Protein AF-A0A2A9P150-F1 (afdb_monomer)

Structure (mmCIF, N/CA/C/O backbone):
data_AF-A0A2A9P150-F1
#
_entry.id   AF-A0A2A9P150-F1
#
loop_
_atom_site.group_PDB
_atom_site.id
_atom_site.type_symbol
_atom_site.label_atom_id
_atom_site.label_alt_id
_atom_site.label_comp_id
_atom_site.label_asym_id
_atom_site.label_entity_id
_atom_site.label_seq_id
_atom_site.pdbx_PDB_ins_code
_atom_site.Cartn_x
_atom_site.Cartn_y
_atom_site.Cartn_z
_atom_site.occupancy
_atom_site.B_iso_or_equiv
_atom_site.auth_seq_id
_atom_site.auth_comp_id
_atom_site.auth_asym_id
_atom_site.auth_atom_id
_atom_site.pdbx_PDB_model_num
ATOM 1 N N . MET A 1 1 ? 2.607 -58.744 -50.211 1.00 40.31 1 MET A N 1
ATOM 2 C CA . MET A 1 1 ? 2.832 -57.292 -50.052 1.00 40.31 1 MET A CA 1
ATOM 3 C C . MET A 1 1 ? 1.842 -56.791 -49.012 1.00 40.31 1 MET A C 1
ATOM 5 O O . MET A 1 1 ? 0.673 -56.661 -49.334 1.00 40.31 1 MET A O 1
ATOM 9 N N . PHE A 1 2 ? 2.275 -56.616 -47.761 1.00 40.41 2 PHE A N 1
ATOM 10 C CA . PHE A 1 2 ? 1.452 -56.047 -46.689 1.00 40.41 2 PHE A CA 1
ATOM 11 C C . PHE A 1 2 ? 2.029 -54.675 -46.344 1.00 40.41 2 PHE A C 1
ATOM 13 O O . PHE A 1 2 ? 3.151 -54.578 -45.854 1.00 40.41 2 PHE A O 1
ATOM 20 N N . THR A 1 3 ? 1.298 -53.616 -46.675 1.00 41.97 3 THR A N 1
ATOM 21 C CA . THR A 1 3 ? 1.657 -52.233 -46.351 1.00 41.97 3 THR A CA 1
ATOM 22 C C . THR A 1 3 ? 1.063 -51.872 -44.994 1.00 41.97 3 THR A C 1
ATOM 24 O O . THR A 1 3 ? -0.152 -51.743 -44.866 1.00 41.97 3 THR A O 1
ATOM 27 N N . PHE A 1 4 ? 1.915 -51.718 -43.981 1.00 46.12 4 PHE A N 1
ATOM 28 C CA . PHE A 1 4 ? 1.535 -51.166 -42.682 1.00 46.12 4 PHE A CA 1
ATOM 29 C C . PHE A 1 4 ? 1.474 -49.637 -42.782 1.00 46.12 4 PHE A C 1
ATOM 31 O O . PHE A 1 4 ? 2.487 -48.985 -43.023 1.00 46.12 4 PHE A O 1
ATOM 38 N N . ALA A 1 5 ? 0.280 -49.068 -42.621 1.00 47.59 5 ALA A N 1
ATOM 39 C CA . ALA A 1 5 ? 0.089 -47.630 -42.480 1.00 47.59 5 ALA A CA 1
ATOM 40 C C . ALA A 1 5 ? 0.330 -47.237 -41.012 1.00 47.59 5 ALA A C 1
ATOM 42 O O . ALA A 1 5 ? -0.488 -47.531 -40.142 1.00 47.59 5 ALA A O 1
ATOM 43 N N . SER A 1 6 ? 1.465 -46.596 -40.732 1.00 51.06 6 SER A N 1
ATOM 44 C CA . SER A 1 6 ? 1.771 -46.033 -39.414 1.00 51.06 6 SER A CA 1
ATOM 45 C C . SER A 1 6 ? 0.967 -44.751 -39.185 1.00 51.06 6 SER A C 1
ATOM 47 O O . SER A 1 6 ? 1.240 -43.725 -39.804 1.00 51.06 6 SER A O 1
ATOM 49 N N . LEU A 1 7 ? -0.012 -44.797 -38.278 1.00 48.88 7 LEU A N 1
ATOM 50 C CA . LEU A 1 7 ? -0.674 -43.605 -37.746 1.00 48.88 7 LEU A CA 1
ATOM 51 C C . LEU A 1 7 ? 0.265 -42.929 -36.732 1.00 48.88 7 LEU A C 1
ATOM 53 O O . LEU A 1 7 ? 0.459 -43.430 -35.625 1.00 48.88 7 LEU A O 1
ATOM 57 N N . ALA A 1 8 ? 0.853 -41.793 -37.101 1.00 53.84 8 ALA A N 1
ATOM 58 C CA . ALA A 1 8 ? 1.572 -40.936 -36.165 1.00 53.84 8 ALA A CA 1
ATOM 59 C C . ALA A 1 8 ? 0.561 -40.069 -35.396 1.00 53.84 8 ALA A C 1
ATOM 61 O O . ALA A 1 8 ? 0.007 -39.113 -35.936 1.00 53.84 8 ALA A O 1
ATOM 62 N N . LEU A 1 9 ? 0.303 -40.418 -34.134 1.00 52.53 9 LEU A N 1
ATOM 63 C CA . LEU A 1 9 ? -0.487 -39.608 -33.208 1.00 52.53 9 LEU A CA 1
ATOM 64 C C . LEU A 1 9 ? 0.391 -38.459 -32.688 1.00 52.53 9 LEU A C 1
ATOM 66 O O . LEU A 1 9 ? 1.190 -38.638 -31.770 1.00 52.53 9 LEU A O 1
ATOM 70 N N . THR A 1 10 ? 0.280 -37.276 -33.289 1.00 55.34 10 THR A N 1
ATOM 71 C CA . THR A 1 10 ? 0.953 -36.067 -32.797 1.00 55.34 10 THR A CA 1
ATOM 72 C C . THR A 1 10 ? 0.252 -35.566 -31.537 1.00 55.34 10 THR A C 1
ATOM 74 O O . THR A 1 10 ? -0.825 -34.972 -31.610 1.00 55.34 10 THR A O 1
ATOM 77 N N . LEU A 1 11 ? 0.863 -35.808 -30.375 1.00 53.88 11 LEU A N 1
ATOM 78 C CA . LEU A 1 11 ? 0.448 -35.232 -29.099 1.00 53.88 11 LEU A CA 1
ATOM 79 C C . LEU A 1 11 ? 0.764 -33.727 -29.123 1.00 53.88 11 LEU A C 1
ATOM 81 O O . LEU A 1 11 ? 1.909 -33.315 -28.941 1.00 53.88 11 LEU A O 1
ATOM 85 N N . VAL A 1 12 ? -0.239 -32.895 -29.392 1.00 56.81 12 VAL A N 1
ATOM 86 C CA . VAL A 1 12 ? -0.111 -31.443 -29.240 1.00 56.81 12 VAL A CA 1
ATOM 87 C C . VAL A 1 12 ? -0.193 -31.151 -27.742 1.00 56.81 12 VAL A C 1
ATOM 89 O O . VAL A 1 12 ? -1.288 -31.102 -27.190 1.00 56.81 12 VAL A O 1
ATOM 92 N N . LEU A 1 13 ? 0.952 -31.006 -27.062 1.00 63.91 13 LEU A N 1
ATOM 93 C CA . LEU A 1 13 ? 0.973 -30.423 -25.719 1.00 63.91 13 LEU A CA 1
ATOM 94 C C . LEU A 1 13 ? 0.579 -28.944 -25.847 1.00 63.91 13 LEU A C 1
ATOM 96 O O . LEU A 1 13 ? 1.326 -28.185 -26.473 1.00 63.91 13 LEU A O 1
ATOM 100 N N . PRO A 1 14 ? -0.545 -28.494 -25.265 1.00 49.69 14 PRO A N 1
ATOM 101 C CA . PRO A 1 14 ? -0.774 -27.070 -25.120 1.00 49.69 14 PRO A CA 1
ATOM 102 C C . PRO A 1 14 ? 0.300 -26.529 -24.174 1.00 49.69 14 PRO A C 1
ATOM 104 O O . PRO A 1 14 ? 0.361 -26.894 -23.000 1.00 49.69 14 PRO A O 1
ATOM 107 N N . CYS A 1 15 ? 1.169 -25.666 -24.698 1.00 47.38 15 CYS A N 1
ATOM 108 C CA . CYS A 1 15 ? 2.023 -24.822 -23.878 1.00 47.38 15 CYS A CA 1
ATOM 109 C C . CYS A 1 15 ? 1.099 -23.866 -23.116 1.00 47.38 15 CYS A C 1
ATOM 111 O O . CYS A 1 15 ? 0.684 -22.829 -23.635 1.00 47.38 15 CYS A O 1
ATOM 113 N N . VAL A 1 16 ? 0.696 -24.260 -21.910 1.00 48.12 16 VAL A N 1
ATOM 114 C CA . VAL A 1 16 ? 0.044 -23.352 -20.974 1.00 48.12 16 VAL A CA 1
ATOM 115 C C . VAL A 1 16 ? 1.130 -22.381 -20.528 1.00 48.12 16 VAL A C 1
ATOM 117 O O . VAL A 1 16 ? 2.046 -22.760 -19.800 1.00 48.12 16 VAL A O 1
ATOM 120 N N . LEU A 1 17 ? 1.058 -21.134 -20.996 1.00 49.94 17 LEU A N 1
ATOM 121 C CA . LEU A 1 17 ? 1.822 -20.045 -20.398 1.00 49.94 17 LEU A CA 1
ATOM 122 C C . LEU A 1 17 ? 1.339 -19.918 -18.950 1.00 49.94 17 LEU A C 1
ATOM 124 O O . LEU A 1 17 ? 0.272 -19.364 -18.689 1.00 49.94 17 LEU A O 1
ATOM 128 N N . SER A 1 18 ? 2.094 -20.497 -18.020 1.00 37.62 18 SER A N 1
ATOM 129 C CA . SER A 1 18 ? 1.866 -20.339 -16.590 1.00 37.62 18 SER A CA 1
ATOM 130 C C .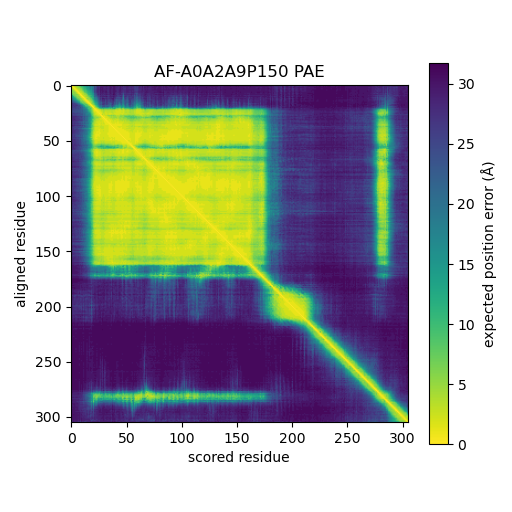 SER A 1 18 ? 2.020 -18.854 -16.272 1.00 37.62 18 SER A C 1
ATOM 132 O O . SER A 1 18 ? 3.133 -18.329 -16.278 1.00 37.62 18 SER A O 1
ATOM 134 N N . GLN A 1 19 ? 0.911 -18.148 -16.040 1.00 47.53 19 GLN A N 1
ATOM 135 C CA . GLN A 1 19 ? 0.986 -16.837 -15.402 1.00 47.53 19 GLN A CA 1
ATOM 136 C C . GLN A 1 19 ? 1.616 -17.085 -14.032 1.00 47.53 19 GLN A C 1
ATOM 138 O O . GLN A 1 19 ? 1.162 -17.960 -13.299 1.00 47.53 19 GLN A O 1
ATOM 143 N N . ASN A 1 20 ? 2.723 -16.411 -13.735 1.00 47.34 20 ASN A N 1
ATOM 144 C CA . ASN A 1 20 ? 3.441 -16.604 -12.485 1.00 47.34 20 ASN A CA 1
ATOM 145 C C . ASN A 1 20 ? 2.572 -16.042 -11.346 1.00 47.34 20 ASN A C 1
ATOM 147 O O . ASN A 1 20 ? 2.615 -14.849 -11.066 1.00 47.34 20 ASN A O 1
ATOM 151 N N . THR A 1 21 ? 1.725 -16.881 -10.745 1.00 61.12 21 THR A N 1
ATOM 152 C CA . THR A 1 21 ? 0.825 -16.554 -9.622 1.00 61.12 21 THR A CA 1
ATOM 153 C C . THR A 1 21 ? 1.589 -16.515 -8.299 1.00 61.12 21 THR A C 1
ATOM 155 O O . THR A 1 21 ? 1.156 -17.086 -7.299 1.00 61.12 21 THR A O 1
ATOM 158 N N . GLN A 1 22 ? 2.792 -15.949 -8.314 1.00 80.81 22 GLN A N 1
ATOM 159 C CA . GLN A 1 22 ? 3.628 -15.855 -7.132 1.00 80.81 22 GLN A CA 1
ATOM 160 C C . GLN A 1 22 ? 3.536 -14.438 -6.585 1.00 80.81 22 GLN A C 1
ATOM 162 O O . GLN A 1 22 ? 3.861 -13.482 -7.291 1.00 80.81 22 GLN A O 1
ATOM 167 N N . THR A 1 23 ? 3.123 -14.325 -5.321 1.00 89.75 23 THR A N 1
ATOM 168 C CA . THR A 1 23 ? 3.131 -13.063 -4.586 1.00 89.75 23 THR A CA 1
ATOM 169 C C . THR A 1 23 ? 4.505 -12.401 -4.719 1.00 89.75 23 THR A C 1
ATOM 171 O O . THR A 1 23 ? 5.521 -13.078 -4.507 1.00 89.75 23 THR A O 1
ATOM 174 N N . PRO A 1 24 ? 4.579 -11.101 -5.051 1.00 93.31 24 PRO A N 1
ATOM 175 C CA . PRO A 1 24 ? 5.859 -10.435 -5.202 1.00 93.31 24 PRO A CA 1
ATOM 176 C C . PRO A 1 24 ? 6.689 -10.485 -3.918 1.00 93.31 24 PRO A C 1
ATOM 178 O O . PRO A 1 24 ? 6.176 -10.345 -2.805 1.00 93.31 24 PRO A O 1
ATOM 181 N N . ASN A 1 25 ? 7.995 -10.674 -4.089 1.00 92.25 25 ASN A N 1
ATOM 182 C CA . ASN A 1 25 ? 8.957 -10.651 -2.997 1.00 92.25 25 ASN A CA 1
ATOM 183 C C . ASN A 1 25 ? 9.628 -9.283 -2.905 1.00 92.25 25 ASN A C 1
ATOM 185 O O . ASN A 1 25 ? 9.752 -8.554 -3.889 1.00 92.25 25 ASN A O 1
ATOM 189 N N . CYS A 1 26 ? 10.091 -8.959 -1.705 1.00 94.00 26 CYS A N 1
ATOM 190 C CA . CYS A 1 26 ? 10.925 -7.792 -1.478 1.00 94.00 26 CYS A CA 1
ATOM 191 C C . CYS A 1 26 ? 12.312 -7.960 -2.101 1.00 94.00 26 CYS A C 1
ATOM 193 O O . CYS A 1 26 ? 12.800 -9.083 -2.262 1.00 94.00 26 CYS A O 1
ATOM 195 N N . LEU A 1 27 ? 12.971 -6.836 -2.383 1.00 92.69 27 LEU A N 1
ATOM 196 C CA . LEU A 1 27 ? 14.387 -6.810 -2.730 1.00 92.69 27 LEU A CA 1
ATOM 197 C C . LEU A 1 27 ? 15.210 -7.516 -1.643 1.00 92.69 27 LEU A C 1
ATOM 199 O O . LEU A 1 27 ? 14.929 -7.391 -0.449 1.00 92.69 27 LEU A O 1
ATOM 203 N N . ALA A 1 28 ? 16.235 -8.256 -2.068 1.00 89.38 28 ALA A N 1
ATOM 204 C CA . ALA A 1 28 ? 17.137 -8.993 -1.186 1.00 89.38 28 ALA A CA 1
ATOM 205 C C . ALA A 1 28 ? 18.144 -8.049 -0.501 1.00 89.38 28 ALA A C 1
ATOM 207 O O . ALA A 1 28 ? 19.352 -8.147 -0.709 1.00 89.38 28 ALA A O 1
ATOM 208 N N . ASP A 1 29 ? 17.631 -7.114 0.295 1.00 89.50 29 ASP A N 1
ATOM 209 C CA . ASP A 1 29 ? 18.398 -6.151 1.077 1.00 89.50 29 ASP A CA 1
ATOM 210 C C . ASP A 1 29 ? 17.836 -6.087 2.504 1.00 89.50 29 ASP A C 1
ATOM 212 O O . ASP A 1 29 ? 16.631 -5.961 2.732 1.00 89.50 29 ASP A O 1
ATOM 216 N N . SER A 1 30 ? 18.740 -6.162 3.480 1.00 88.62 30 SER A N 1
ATOM 217 C CA . SER A 1 30 ? 18.439 -6.018 4.905 1.00 88.62 30 SER A CA 1
ATOM 218 C C . SER A 1 30 ? 17.712 -4.715 5.261 1.00 88.62 30 SER A C 1
ATOM 220 O O . SER A 1 30 ? 16.987 -4.678 6.258 1.00 88.62 30 SER A O 1
ATOM 222 N N . ALA A 1 31 ? 17.837 -3.673 4.432 1.00 88.88 31 ALA A N 1
ATOM 223 C CA . ALA A 1 31 ? 17.105 -2.418 4.567 1.00 88.88 31 ALA A CA 1
ATOM 224 C C . ALA A 1 31 ? 15.577 -2.584 4.474 1.00 88.88 31 ALA A C 1
ATOM 226 O O . ALA A 1 31 ? 14.850 -1.684 4.889 1.00 88.88 31 ALA A O 1
ATOM 227 N N . PHE A 1 32 ? 15.074 -3.720 3.977 1.00 90.88 32 PHE A N 1
ATOM 228 C CA . PHE A 1 32 ? 13.642 -4.037 3.933 1.00 90.88 32 PHE A CA 1
ATOM 229 C C . PHE A 1 32 ? 13.185 -4.953 5.072 1.00 90.88 32 PHE A C 1
ATOM 231 O O . PHE A 1 32 ? 12.007 -5.276 5.146 1.00 90.88 32 PHE A O 1
ATOM 238 N N . ASN A 1 33 ? 14.055 -5.352 6.005 1.00 92.25 33 ASN A N 1
ATOM 239 C CA . ASN A 1 33 ? 13.660 -6.244 7.104 1.00 92.25 33 ASN A CA 1
ATOM 240 C C . ASN A 1 33 ? 12.553 -5.655 7.994 1.00 92.25 33 ASN A C 1
ATOM 242 O O . ASN A 1 33 ? 11.735 -6.401 8.522 1.00 92.25 33 ASN A O 1
ATOM 246 N N . TRP A 1 34 ? 12.510 -4.327 8.135 1.00 93.25 34 TRP A N 1
ATOM 247 C CA . TRP A 1 34 ? 11.534 -3.616 8.969 1.00 93.25 34 TRP A CA 1
ATOM 248 C C . TRP A 1 34 ? 10.085 -3.765 8.483 1.00 93.25 34 TRP A C 1
ATOM 250 O O . TRP A 1 34 ? 9.154 -3.600 9.263 1.00 93.25 34 TRP A O 1
ATOM 260 N N . VAL A 1 35 ? 9.885 -4.056 7.194 1.00 94.62 35 VAL A N 1
ATOM 261 C CA . VAL A 1 35 ? 8.551 -4.102 6.580 1.00 94.62 35 VAL A CA 1
ATOM 262 C C . VAL A 1 35 ? 7.846 -5.442 6.809 1.00 94.62 35 VAL A C 1
ATOM 264 O O . VAL A 1 35 ? 6.643 -5.561 6.581 1.00 94.62 35 VAL A O 1
ATOM 267 N N . TYR A 1 36 ? 8.598 -6.456 7.248 1.00 95.50 36 TYR A N 1
ATOM 268 C CA . TYR A 1 36 ? 8.057 -7.762 7.586 1.00 95.50 36 TYR A CA 1
ATOM 269 C C . TYR A 1 36 ? 7.385 -7.713 8.951 1.00 95.50 36 TYR A C 1
ATOM 271 O O . TYR A 1 36 ? 7.926 -7.166 9.909 1.00 95.50 36 TYR A O 1
ATOM 279 N N . ASN A 1 37 ? 6.226 -8.351 9.040 1.00 95.56 37 ASN A N 1
ATOM 280 C CA . ASN A 1 37 ? 5.473 -8.448 10.282 1.00 95.56 37 ASN A CA 1
ATOM 281 C C . ASN A 1 37 ? 5.992 -9.579 11.197 1.00 95.56 37 ASN A C 1
ATOM 283 O O . ASN A 1 37 ? 6.879 -10.367 10.829 1.00 95.56 37 ASN A O 1
ATOM 287 N N . SER A 1 38 ? 5.398 -9.715 12.386 1.00 95.69 38 SER A N 1
ATOM 288 C CA . SER A 1 38 ? 5.754 -10.766 13.360 1.00 95.69 38 SER A CA 1
ATOM 289 C C . SER A 1 38 ? 5.603 -12.195 12.816 1.00 95.69 38 SER A C 1
ATOM 291 O O . SER A 1 38 ? 6.293 -13.114 13.267 1.00 95.69 38 SER A O 1
ATOM 293 N N . ARG A 1 39 ? 4.763 -12.379 11.792 1.00 95.44 39 ARG A N 1
ATOM 294 C CA . ARG A 1 39 ? 4.503 -13.650 11.100 1.00 95.44 39 ARG A CA 1
ATOM 295 C C . ARG A 1 39 ? 5.409 -13.901 9.893 1.00 95.44 39 ARG A C 1
ATOM 297 O O . ARG A 1 39 ? 5.173 -14.849 9.149 1.00 95.44 39 ARG A O 1
ATOM 304 N N . LYS A 1 40 ? 6.454 -13.087 9.705 1.00 94.50 40 LYS A N 1
ATOM 305 C CA . LYS A 1 40 ? 7.400 -13.170 8.574 1.00 94.50 40 LYS A CA 1
ATOM 306 C C . LYS A 1 40 ? 6.736 -12.980 7.212 1.00 94.50 40 LYS A C 1
ATOM 308 O O . LYS A 1 40 ? 7.247 -13.457 6.202 1.00 94.50 40 LYS A O 1
ATOM 313 N N . GLN A 1 41 ? 5.622 -12.261 7.180 1.00 95.88 41 GLN A N 1
ATOM 314 C CA . GLN A 1 41 ? 4.922 -11.942 5.947 1.00 95.88 41 GLN A CA 1
ATOM 315 C C . GLN A 1 41 ? 5.450 -10.627 5.406 1.00 95.88 41 GLN A C 1
ATOM 317 O O . GLN A 1 41 ? 5.642 -9.662 6.150 1.00 95.88 41 GLN A O 1
ATOM 322 N N . ASN A 1 42 ? 5.683 -10.606 4.102 1.00 96.00 42 ASN A N 1
ATOM 323 C CA . ASN A 1 42 ? 6.047 -9.393 3.399 1.00 96.00 42 ASN A CA 1
ATOM 324 C C . ASN A 1 42 ? 4.785 -8.527 3.158 1.00 96.00 42 ASN A C 1
ATOM 326 O O . ASN A 1 42 ? 3.661 -9.041 3.182 1.00 96.00 42 ASN A O 1
ATOM 330 N N . PRO A 1 43 ? 4.927 -7.216 2.905 1.00 97.19 43 PRO A N 1
ATOM 331 C CA . PRO A 1 43 ? 3.788 -6.322 2.706 1.00 97.19 43 PRO A CA 1
ATOM 332 C C . PRO A 1 43 ? 2.906 -6.722 1.518 1.00 97.19 43 PRO A C 1
ATOM 334 O O . PRO A 1 43 ? 1.699 -6.528 1.585 1.00 97.19 43 PRO A O 1
ATOM 337 N N . CYS A 1 44 ? 3.461 -7.324 0.462 1.00 97.25 44 CYS A N 1
ATOM 338 C CA . CYS A 1 44 ? 2.676 -7.781 -0.685 1.00 97.25 44 CYS A CA 1
ATOM 339 C C . CYS A 1 44 ? 1.737 -8.935 -0.313 1.00 97.25 44 CYS A C 1
ATOM 341 O O . CYS A 1 44 ? 0.580 -8.924 -0.719 1.00 97.25 44 CYS A O 1
ATOM 343 N N . GLN A 1 45 ? 2.188 -9.872 0.524 1.00 96.31 45 GLN A N 1
ATOM 344 C CA . GLN A 1 45 ? 1.354 -10.949 1.071 1.00 96.31 45 GLN A CA 1
ATOM 345 C C . GLN A 1 45 ? 0.229 -10.401 1.952 1.00 96.31 45 GLN A C 1
ATOM 347 O O . GLN A 1 45 ? -0.919 -10.831 1.832 1.00 96.31 45 GLN A O 1
ATOM 352 N N . VAL A 1 46 ? 0.538 -9.422 2.810 1.00 97.19 46 VAL A N 1
ATOM 353 C CA . VAL A 1 46 ? -0.478 -8.752 3.634 1.00 97.19 46 VAL A CA 1
ATOM 354 C C . VAL A 1 46 ? -1.509 -8.063 2.734 1.00 97.19 46 VAL A C 1
ATOM 356 O O . VAL A 1 46 ? -2.709 -8.266 2.910 1.00 97.19 46 VAL A O 1
ATOM 359 N N . THR A 1 47 ? -1.070 -7.315 1.719 1.00 97.25 47 THR A N 1
ATOM 360 C CA . THR A 1 47 ? -1.960 -6.656 0.753 1.00 97.25 47 THR A CA 1
ATOM 361 C C . THR A 1 47 ? -2.820 -7.646 -0.032 1.00 97.25 47 THR A C 1
ATOM 363 O O . THR A 1 47 ? -4.012 -7.392 -0.215 1.00 97.25 47 THR A O 1
ATOM 366 N N . GLU A 1 48 ? -2.260 -8.777 -0.469 1.00 95.81 48 GLU A N 1
ATOM 367 C CA . GLU A 1 48 ? -3.018 -9.833 -1.148 1.00 95.81 48 GLU A CA 1
ATOM 368 C C . GLU A 1 48 ? -4.171 -10.337 -0.285 1.00 95.81 48 GLU A C 1
ATOM 370 O O . GLU A 1 48 ? -5.323 -10.382 -0.724 1.00 95.81 48 GLU A O 1
ATOM 375 N N . ALA A 1 49 ? -3.893 -10.614 0.984 1.00 95.25 49 ALA A N 1
ATOM 376 C CA . ALA A 1 49 ? -4.900 -11.128 1.893 1.00 95.25 49 ALA A CA 1
ATOM 377 C C . ALA A 1 49 ? -5.954 -10.081 2.293 1.00 95.25 49 ALA A C 1
ATOM 379 O O . ALA A 1 49 ? -7.144 -10.400 2.352 1.00 95.25 49 ALA A O 1
ATOM 380 N N . LEU A 1 50 ? -5.557 -8.819 2.503 1.00 95.88 50 LEU A N 1
ATOM 381 C CA . LEU A 1 50 ? -6.502 -7.724 2.757 1.00 95.88 50 LEU A CA 1
ATOM 382 C C . LEU A 1 50 ? -7.392 -7.450 1.537 1.00 95.88 50 LEU A C 1
ATOM 384 O O . LEU A 1 50 ? -8.599 -7.247 1.674 1.00 95.88 50 LEU A O 1
ATOM 388 N N . GLY A 1 51 ? -6.837 -7.4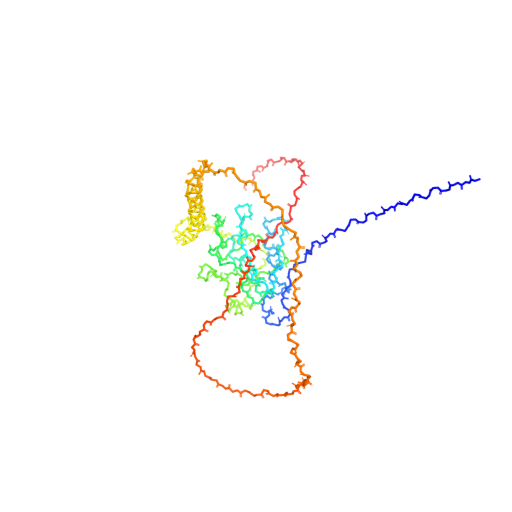93 0.327 1.00 94.88 51 GLY A N 1
ATOM 389 C CA . GLY A 1 51 ? -7.632 -7.375 -0.894 1.00 94.88 51 GLY A CA 1
ATOM 390 C C . GLY A 1 51 ? -8.565 -8.570 -1.095 1.00 94.88 51 GLY A C 1
ATOM 391 O O . GLY A 1 51 ? -9.699 -8.396 -1.550 1.00 94.88 51 GLY A O 1
ATOM 392 N N . GLY A 1 52 ? -8.124 -9.770 -0.707 1.00 93.31 52 GLY A N 1
ATOM 393 C CA . GLY A 1 52 ? -8.913 -11.000 -0.728 1.00 93.31 52 GLY A CA 1
ATOM 394 C C . GLY A 1 52 ? -10.082 -10.984 0.260 1.00 93.31 52 GLY A C 1
ATOM 395 O O . GLY A 1 52 ? -11.143 -11.524 -0.052 1.00 93.31 52 GLY A O 1
ATOM 396 N N . ALA A 1 53 ? -9.957 -10.297 1.400 1.00 93.06 53 ALA A N 1
ATOM 397 C CA . ALA A 1 53 ? -11.010 -10.217 2.419 1.00 93.06 53 ALA A CA 1
ATOM 398 C C . ALA A 1 53 ? -12.344 -9.642 1.893 1.00 93.06 53 ALA A C 1
ATOM 400 O O . ALA A 1 53 ? -13.410 -9.994 2.395 1.00 93.06 53 ALA A O 1
ATOM 401 N N . CYS A 1 54 ? -12.307 -8.802 0.851 1.00 90.69 54 CYS A N 1
ATOM 402 C CA . CYS A 1 54 ? -13.507 -8.284 0.178 1.00 90.69 54 CYS A CA 1
ATOM 403 C C . CYS A 1 54 ? -13.879 -9.022 -1.118 1.00 90.69 54 CYS A C 1
ATOM 405 O O . CYS A 1 54 ? -14.885 -8.686 -1.735 1.00 90.69 54 CYS A O 1
ATOM 407 N N . ASN A 1 55 ? -13.080 -9.999 -1.543 1.00 87.12 55 ASN A N 1
ATOM 408 C CA . ASN A 1 55 ? -13.135 -10.611 -2.870 1.00 87.12 55 ASN A CA 1
ATOM 409 C C . ASN A 1 55 ? -13.175 -12.149 -2.789 1.00 87.12 55 ASN A C 1
ATOM 411 O O . ASN A 1 55 ? -12.548 -12.848 -3.581 1.00 87.12 55 ASN A O 1
ATOM 415 N N . SER A 1 56 ? -13.894 -12.693 -1.802 1.00 81.94 56 SER A N 1
ATOM 416 C CA . SER A 1 56 ? -14.010 -14.146 -1.564 1.00 81.94 56 SER A CA 1
ATOM 417 C C . SER A 1 56 ? -12.662 -14.864 -1.385 1.00 81.94 56 SER A C 1
ATOM 419 O O . SER A 1 56 ? -12.524 -16.035 -1.719 1.00 81.94 56 SER A O 1
ATOM 421 N N . GLY A 1 57 ? -11.657 -14.154 -0.869 1.00 80.94 57 GLY A N 1
ATOM 422 C CA . GLY A 1 57 ? -10.317 -14.675 -0.606 1.00 80.94 57 GLY A CA 1
ATOM 423 C C . GLY A 1 57 ? -9.322 -14.547 -1.760 1.00 80.94 57 GLY A C 1
ATOM 424 O O . GLY A 1 57 ? -8.163 -14.892 -1.558 1.00 80.94 57 GLY A O 1
ATOM 425 N N . VAL A 1 58 ? -9.713 -14.036 -2.936 1.00 84.69 58 VAL A N 1
ATOM 426 C CA . VAL A 1 58 ? -8.812 -13.973 -4.101 1.00 84.69 58 VAL A CA 1
ATOM 427 C C . VAL A 1 58 ? -8.478 -12.538 -4.484 1.00 84.69 58 VAL A C 1
ATOM 429 O O . VAL A 1 58 ? -9.343 -11.749 -4.860 1.00 84.69 58 VAL A O 1
ATOM 432 N N . PHE A 1 59 ? -7.194 -12.204 -4.413 1.00 91.75 59 PHE A N 1
ATOM 433 C CA . PHE A 1 59 ? -6.635 -10.952 -4.905 1.00 91.75 59 PHE A CA 1
ATOM 434 C C . PHE A 1 59 ? -5.131 -11.135 -5.110 1.00 91.75 59 PHE A C 1
ATOM 436 O O . PHE A 1 59 ? -4.476 -11.775 -4.290 1.00 91.75 59 PHE A O 1
ATOM 443 N N . GLN A 1 60 ? -4.599 -10.632 -6.221 1.00 93.25 60 GLN A N 1
ATOM 444 C CA . GLN A 1 60 ? -3.194 -10.806 -6.579 1.00 93.25 60 GLN A CA 1
ATOM 445 C C . GLN A 1 60 ? -2.566 -9.451 -6.850 1.00 93.25 60 GLN A C 1
ATOM 447 O O . GLN A 1 60 ? -3.121 -8.618 -7.577 1.00 93.25 60 GLN A O 1
ATOM 452 N N . VAL A 1 61 ? -1.401 -9.238 -6.256 1.00 94.62 61 VAL A N 1
ATOM 453 C CA . VAL A 1 61 ? -0.639 -8.012 -6.431 1.00 94.62 61 VAL A CA 1
ATOM 454 C C . VAL A 1 61 ? 0.319 -8.218 -7.610 1.00 94.62 61 VAL A C 1
ATOM 456 O O . VAL A 1 61 ? 1.185 -9.089 -7.548 1.00 94.62 61 VAL A O 1
ATOM 459 N N . PRO A 1 62 ? 0.180 -7.458 -8.711 1.00 93.44 62 PRO A N 1
ATOM 460 C CA . PRO A 1 62 ? 1.061 -7.604 -9.858 1.00 93.44 62 PRO A CA 1
ATOM 461 C C . PRO A 1 62 ? 2.486 -7.177 -9.494 1.00 93.44 62 PRO A C 1
ATOM 463 O O . PRO A 1 62 ? 2.644 -6.127 -8.873 1.00 93.44 62 PRO A O 1
ATOM 466 N N . PRO A 1 63 ? 3.523 -7.923 -9.903 1.00 93.81 63 PRO A N 1
ATOM 467 C CA . PRO A 1 63 ? 4.895 -7.529 -9.634 1.00 93.81 63 PRO A CA 1
ATOM 468 C C . PRO A 1 63 ? 5.239 -6.219 -10.349 1.00 93.81 63 PRO A C 1
ATOM 470 O O . PRO A 1 63 ? 4.910 -6.040 -11.526 1.00 93.81 63 PRO A O 1
ATOM 473 N N . LEU A 1 64 ? 5.937 -5.327 -9.647 1.00 93.50 64 LEU A N 1
ATOM 474 C CA . LEU A 1 64 ? 6.518 -4.123 -10.234 1.00 93.50 64 LEU A CA 1
ATOM 475 C C . LEU A 1 64 ? 7.951 -4.398 -10.687 1.00 93.50 64 LEU A C 1
ATOM 477 O O . LEU A 1 64 ? 8.758 -4.948 -9.942 1.00 93.50 64 LEU A O 1
ATOM 481 N N . ASP A 1 65 ? 8.276 -3.968 -11.900 1.00 89.00 65 ASP A N 1
ATOM 482 C CA . ASP A 1 65 ? 9.632 -3.988 -12.435 1.00 89.00 65 ASP A CA 1
ATOM 483 C C . ASP A 1 65 ? 10.454 -2.840 -11.814 1.00 89.00 65 ASP A C 1
ATOM 485 O O . ASP A 1 65 ? 10.148 -1.667 -12.063 1.00 89.00 65 ASP A O 1
ATOM 489 N N . PRO A 1 66 ? 11.519 -3.128 -11.039 1.00 85.00 66 PRO A N 1
ATOM 490 C CA . PRO A 1 66 ? 12.335 -2.093 -10.406 1.00 85.00 66 PRO A CA 1
ATOM 491 C C . PRO A 1 66 ? 13.012 -1.158 -11.415 1.00 85.00 66 PRO A C 1
ATOM 493 O O . PRO A 1 66 ? 13.307 -0.011 -11.079 1.00 85.00 66 PRO A O 1
ATOM 496 N N . THR A 1 67 ? 13.235 -1.618 -12.649 1.00 85.38 67 THR A N 1
ATOM 497 C CA . THR A 1 67 ? 13.937 -0.862 -13.700 1.00 85.38 67 THR A CA 1
ATOM 498 C C . THR A 1 67 ? 13.031 0.089 -14.478 1.00 85.38 67 THR A C 1
ATOM 500 O O . THR A 1 67 ? 13.522 0.996 -15.148 1.00 85.38 67 THR A O 1
ATOM 503 N N . ARG A 1 68 ? 11.710 -0.098 -14.393 1.00 87.19 68 ARG A N 1
ATOM 504 C CA . ARG A 1 68 ? 10.707 0.736 -15.069 1.00 87.19 68 ARG A CA 1
ATOM 505 C C . ARG A 1 68 ? 9.971 1.586 -14.061 1.00 87.19 68 ARG A C 1
ATOM 507 O O . ARG A 1 68 ? 9.786 1.153 -12.936 1.00 87.19 68 ARG A O 1
ATOM 514 N N . ASN A 1 69 ? 9.437 2.731 -14.463 1.00 88.00 69 ASN A N 1
ATOM 515 C CA . ASN A 1 69 ? 8.672 3.599 -13.569 1.00 88.00 69 ASN A CA 1
ATOM 516 C C . ASN A 1 69 ? 7.188 3.195 -13.481 1.00 88.00 69 ASN A C 1
ATOM 518 O O . ASN A 1 69 ? 6.273 3.977 -13.758 1.00 88.00 69 ASN A O 1
ATOM 522 N N . GLN A 1 70 ? 6.971 1.919 -13.154 1.00 93.06 70 GLN A N 1
ATOM 523 C CA . GLN A 1 70 ? 5.652 1.346 -12.914 1.00 93.06 70 GLN A CA 1
ATOM 524 C C . GLN A 1 70 ? 5.116 1.787 -11.558 1.00 93.06 70 GLN A C 1
ATOM 526 O O . GLN A 1 70 ? 5.864 1.856 -10.577 1.00 93.06 70 GLN A O 1
ATOM 531 N N . VAL A 1 71 ? 3.812 2.055 -11.517 1.00 94.88 71 VAL A N 1
ATOM 532 C CA . VAL A 1 71 ? 3.115 2.465 -10.299 1.00 94.88 71 VAL A CA 1
ATOM 533 C C . VAL A 1 71 ? 1.783 1.745 -10.159 1.00 94.88 71 VAL A C 1
ATOM 535 O O . VAL A 1 71 ? 1.067 1.528 -11.143 1.00 94.88 71 VAL A O 1
ATOM 538 N N . TYR A 1 72 ? 1.426 1.423 -8.920 1.00 96.44 72 TYR A N 1
ATOM 539 C CA . TYR A 1 72 ? 0.069 1.023 -8.594 1.00 96.44 72 TYR A CA 1
ATOM 540 C C . TYR A 1 72 ? -0.885 2.205 -8.693 1.00 96.44 72 TYR A C 1
ATOM 542 O O . TYR A 1 72 ? -0.571 3.326 -8.284 1.00 96.44 72 TYR A O 1
ATOM 550 N N . VAL A 1 73 ? -2.079 1.928 -9.202 1.00 96.06 73 VAL A N 1
ATOM 551 C CA . VAL A 1 73 ? -3.178 2.892 -9.256 1.00 96.06 73 VAL A CA 1
ATOM 552 C C . VAL A 1 73 ? -4.357 2.452 -8.400 1.00 96.06 73 VAL A C 1
ATOM 554 O O . VAL A 1 73 ? -4.461 1.296 -7.981 1.00 96.06 73 VAL A O 1
ATOM 557 N N . GLY A 1 74 ? -5.244 3.412 -8.156 1.00 94.25 74 GLY A N 1
ATOM 558 C CA . GLY A 1 74 ? -6.503 3.220 -7.457 1.00 94.25 74 GLY A CA 1
ATOM 559 C C . GLY A 1 74 ? -7.446 2.201 -8.093 1.00 94.25 74 GLY A C 1
ATOM 560 O O . GLY A 1 74 ? -7.262 1.812 -9.253 1.00 94.25 74 GLY A O 1
ATOM 561 N N . PRO A 1 75 ? -8.488 1.780 -7.357 1.00 94.94 75 PRO A N 1
ATOM 562 C CA . PRO A 1 75 ? -9.570 1.003 -7.937 1.00 94.94 75 PRO A CA 1
ATOM 563 C C . PRO A 1 75 ? -10.285 1.775 -9.057 1.00 94.94 75 PRO A C 1
ATOM 565 O O . PRO A 1 75 ? -10.309 3.007 -9.092 1.00 94.94 75 PRO A O 1
ATOM 568 N N . THR A 1 76 ? -10.896 1.031 -9.974 1.00 93.81 76 THR A N 1
ATOM 569 C CA . THR A 1 76 ? -11.831 1.562 -10.970 1.00 93.81 76 THR A CA 1
ATOM 570 C C . THR A 1 76 ? -13.240 1.607 -10.383 1.00 93.81 76 THR A C 1
ATOM 572 O O . THR A 1 76 ? -13.518 1.001 -9.348 1.00 93.81 76 THR A O 1
ATOM 575 N N . ILE A 1 77 ? -14.162 2.277 -11.076 1.00 91.31 77 ILE A N 1
ATOM 576 C CA . ILE A 1 77 ? -15.583 2.332 -10.693 1.00 91.31 77 ILE A CA 1
ATOM 577 C C . ILE A 1 77 ? -16.187 0.920 -10.562 1.00 91.31 77 ILE A C 1
ATOM 579 O O . ILE A 1 77 ? -17.045 0.693 -9.715 1.00 91.31 77 ILE A O 1
ATOM 583 N N . GLU A 1 78 ? -15.713 -0.035 -11.366 1.00 90.75 78 GLU A N 1
ATOM 584 C CA . GLU A 1 78 ? -16.216 -1.414 -11.401 1.00 90.75 78 GLU A CA 1
ATOM 585 C C . GLU A 1 78 ? -15.659 -2.296 -10.279 1.00 90.75 78 GLU A C 1
ATOM 587 O O . GLU A 1 78 ? -16.304 -3.262 -9.879 1.00 90.75 78 GLU A O 1
ATOM 592 N N . ASN A 1 79 ? -14.455 -1.997 -9.781 1.00 90.81 79 ASN A N 1
ATOM 593 C CA . ASN A 1 79 ? -13.740 -2.880 -8.856 1.00 90.81 79 ASN A CA 1
ATOM 594 C C . ASN A 1 79 ? -13.440 -2.252 -7.487 1.00 90.81 79 ASN A C 1
ATOM 596 O O . ASN A 1 79 ? -12.736 -2.881 -6.681 1.00 90.81 79 ASN A O 1
ATOM 600 N N . GLN A 1 80 ? -13.942 -1.036 -7.235 1.00 93.31 80 GLN A N 1
ATOM 601 C CA . GLN A 1 80 ? -13.891 -0.396 -5.926 1.00 93.31 80 GLN A CA 1
ATOM 602 C C . GLN A 1 80 ? -14.711 -1.180 -4.902 1.00 93.31 80 GLN A C 1
ATOM 604 O O . GLN A 1 80 ? -15.775 -1.726 -5.184 1.00 93.31 80 GLN A O 1
ATOM 609 N N . ASN A 1 81 ? -14.191 -1.241 -3.683 1.00 94.06 81 ASN A N 1
ATOM 610 C CA . ASN A 1 81 ? -14.875 -1.820 -2.542 1.00 94.06 81 ASN A CA 1
ATOM 611 C C . ASN A 1 81 ? -14.277 -1.246 -1.253 1.00 94.06 81 ASN A C 1
ATOM 613 O O . ASN A 1 81 ? -13.228 -0.597 -1.273 1.00 94.06 81 ASN A O 1
ATOM 617 N N . LYS A 1 82 ? -14.925 -1.525 -0.121 1.00 94.25 82 LYS A N 1
ATOM 618 C CA . LYS A 1 82 ? -14.508 -1.028 1.196 1.00 94.25 82 LYS A CA 1
ATOM 619 C C . LYS A 1 82 ? -13.064 -1.388 1.578 1.00 94.25 82 LYS A C 1
ATOM 621 O O . LYS A 1 82 ? -12.407 -0.582 2.222 1.00 94.25 82 LYS A O 1
ATOM 626 N N . CYS A 1 83 ? -12.548 -2.550 1.159 1.00 95.56 83 CYS A N 1
ATOM 627 C CA . CYS A 1 83 ? -11.163 -2.931 1.444 1.00 95.56 83 CYS A CA 1
ATOM 628 C C . CYS A 1 83 ? -10.187 -2.077 0.636 1.00 95.56 83 CYS A C 1
ATOM 630 O O . CYS A 1 83 ? -9.264 -1.520 1.209 1.00 95.56 83 CYS A O 1
ATOM 632 N N . LYS A 1 84 ? -10.398 -1.928 -0.679 1.00 95.44 84 LYS A N 1
ATOM 633 C CA . LYS A 1 84 ? -9.489 -1.150 -1.537 1.00 95.44 84 LYS A CA 1
ATOM 634 C C . LYS A 1 84 ? -9.532 0.346 -1.235 1.00 95.44 84 LYS A C 1
ATOM 636 O O . LYS A 1 84 ? -8.509 1.003 -1.322 1.00 95.44 84 LYS A O 1
ATOM 641 N N . CYS A 1 85 ? -10.690 0.872 -0.845 1.00 97.06 85 CYS A N 1
ATOM 642 C CA . CYS A 1 85 ? -10.871 2.281 -0.486 1.00 97.06 85 CYS A CA 1
ATOM 643 C C . CYS A 1 85 ? -10.517 2.592 0.984 1.00 97.06 85 CYS A C 1
ATOM 645 O O . CYS A 1 85 ? -10.959 3.602 1.532 1.00 97.06 85 CYS A O 1
ATOM 647 N N . SER A 1 86 ? -9.737 1.723 1.634 1.00 97.38 86 SER A N 1
ATOM 648 C CA . SER A 1 86 ? -9.197 1.929 2.979 1.00 97.38 86 SER A CA 1
ATOM 649 C C . SER A 1 86 ? -7.764 2.456 2.919 1.00 97.38 86 SER A C 1
ATOM 651 O O . SER A 1 86 ? -6.947 1.950 2.143 1.00 97.38 86 SER A O 1
ATOM 653 N N . THR A 1 87 ? -7.424 3.414 3.787 1.00 97.31 87 THR A N 1
ATOM 654 C CA . THR A 1 87 ? -6.034 3.888 3.918 1.00 97.31 87 THR A CA 1
ATOM 655 C C . THR A 1 87 ? -5.091 2.771 4.363 1.00 97.31 87 THR A C 1
ATOM 657 O O . THR A 1 87 ? -3.926 2.789 3.990 1.00 97.31 87 THR A O 1
ATOM 660 N N . VAL A 1 88 ? -5.585 1.771 5.103 1.00 97.62 88 VAL A N 1
ATOM 661 C CA . VAL A 1 88 ? -4.787 0.624 5.570 1.00 97.62 88 VAL A CA 1
ATOM 662 C C . VAL A 1 88 ? -4.391 -0.273 4.404 1.00 97.62 88 VAL A C 1
ATOM 664 O O . VAL A 1 88 ? -3.238 -0.689 4.272 1.00 97.62 88 VAL A O 1
ATOM 667 N N . PHE A 1 89 ? -5.333 -0.528 3.495 1.00 97.75 89 PHE A N 1
ATOM 668 C CA . PHE A 1 89 ? -5.032 -1.252 2.266 1.00 97.75 89 PHE A CA 1
ATOM 669 C C . PHE A 1 89 ? -4.037 -0.475 1.399 1.00 97.75 89 PHE A C 1
ATOM 671 O O . PHE A 1 89 ? -3.040 -1.042 0.954 1.00 97.75 89 PHE A O 1
ATOM 678 N N . TYR A 1 90 ? -4.257 0.830 1.225 1.00 98.25 90 TYR A N 1
ATOM 679 C CA . TYR A 1 90 ? -3.326 1.697 0.506 1.00 98.25 90 TYR A CA 1
ATOM 680 C C . TYR A 1 90 ? -1.924 1.686 1.124 1.00 98.25 90 TYR A C 1
ATOM 682 O O . TYR A 1 90 ? -0.944 1.551 0.394 1.00 98.25 90 TYR A O 1
ATOM 690 N N . ALA A 1 91 ? -1.806 1.772 2.450 1.00 98.25 91 ALA A N 1
ATOM 691 C CA . ALA A 1 91 ? -0.526 1.766 3.150 1.00 98.25 91 ALA A CA 1
ATOM 692 C C . ALA A 1 91 ? 0.234 0.451 2.924 1.00 98.25 91 ALA A C 1
ATOM 694 O O . ALA A 1 91 ? 1.407 0.474 2.553 1.00 98.25 91 ALA A O 1
ATOM 695 N N . THR A 1 92 ? -0.434 -0.700 3.054 1.00 98.06 92 THR A N 1
ATOM 696 C CA . THR A 1 92 ? 0.212 -1.998 2.778 1.00 98.06 92 THR A CA 1
ATOM 697 C C . THR A 1 92 ? 0.613 -2.140 1.305 1.00 98.06 92 THR A C 1
ATOM 699 O O . THR A 1 92 ? 1.726 -2.580 1.021 1.00 98.06 92 THR A O 1
ATOM 702 N N . LEU A 1 93 ? -0.224 -1.684 0.363 1.00 98.00 93 LEU A N 1
ATOM 703 C CA . LEU A 1 93 ? 0.095 -1.691 -1.070 1.00 98.00 93 LEU A CA 1
ATOM 704 C C . LEU A 1 93 ? 1.275 -0.756 -1.397 1.00 98.00 93 LEU A C 1
ATOM 706 O O . LEU A 1 93 ? 2.143 -1.096 -2.204 1.00 98.00 93 LEU A O 1
ATOM 710 N N . SER A 1 94 ? 1.343 0.395 -0.727 1.00 97.69 94 SER A N 1
ATOM 711 C CA . SER A 1 94 ? 2.456 1.345 -0.811 1.00 97.69 94 SER A CA 1
ATOM 712 C C . SER A 1 94 ? 3.750 0.704 -0.323 1.00 97.69 94 SER A C 1
ATOM 714 O O . SER A 1 94 ? 4.749 0.705 -1.045 1.00 97.69 94 SER A O 1
ATOM 716 N N . ALA A 1 95 ? 3.721 0.070 0.850 1.00 97.69 9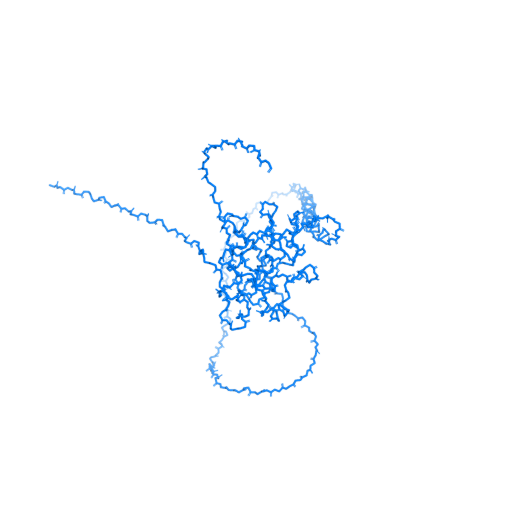5 ALA A N 1
ATOM 717 C CA . ALA A 1 95 ? 4.854 -0.670 1.391 1.00 97.69 95 ALA A CA 1
ATOM 718 C C . ALA A 1 95 ? 5.259 -1.843 0.489 1.00 97.69 95 ALA A C 1
ATOM 720 O O . ALA A 1 95 ? 6.448 -2.090 0.317 1.00 97.69 95 ALA A O 1
ATOM 721 N N . CYS A 1 96 ? 4.306 -2.523 -0.154 1.00 97.50 96 CYS A N 1
ATOM 722 C CA . CYS A 1 96 ? 4.593 -3.555 -1.147 1.00 97.50 96 CYS A CA 1
ATOM 723 C C . CYS A 1 96 ? 5.335 -2.984 -2.364 1.00 97.50 96 CYS A C 1
ATOM 725 O O . CYS A 1 96 ? 6.313 -3.576 -2.822 1.00 97.50 96 CYS A O 1
ATOM 727 N N . SER A 1 97 ? 4.927 -1.820 -2.879 1.00 96.56 97 SER A N 1
ATOM 728 C CA . SER A 1 97 ? 5.655 -1.159 -3.974 1.00 96.56 97 SER A CA 1
ATOM 729 C C . SER A 1 97 ? 7.079 -0.769 -3.561 1.00 96.56 97 SER A C 1
ATOM 731 O O . SER A 1 97 ? 8.034 -1.030 -4.300 1.00 96.56 97 SER A O 1
ATOM 733 N N . TYR A 1 98 ? 7.226 -0.247 -2.339 1.00 96.12 98 TYR A N 1
ATOM 734 C CA . TYR A 1 98 ? 8.511 0.107 -1.746 1.00 96.12 98 TYR A CA 1
ATOM 735 C C . TYR A 1 98 ? 9.406 -1.114 -1.575 1.00 96.12 98 TYR A C 1
ATOM 737 O O . TYR A 1 98 ? 10.569 -1.078 -1.958 1.00 96.12 98 TYR A O 1
ATOM 745 N N . CYS A 1 99 ? 8.851 -2.226 -1.099 1.00 96.06 99 CYS A N 1
ATOM 746 C CA . CYS A 1 99 ? 9.591 -3.464 -0.912 1.00 96.06 99 CYS A CA 1
ATOM 747 C C . CYS A 1 99 ? 10.150 -4.031 -2.212 1.00 96.06 99 CYS A C 1
ATOM 749 O O . CYS A 1 99 ? 11.264 -4.543 -2.238 1.00 96.06 99 CYS A O 1
ATOM 751 N N . GLN A 1 100 ? 9.364 -3.966 -3.286 1.00 94.50 100 GLN A N 1
ATOM 752 C CA . GLN A 1 100 ? 9.747 -4.521 -4.581 1.00 94.50 100 GLN A CA 1
ATOM 753 C C . GLN A 1 100 ? 10.751 -3.643 -5.327 1.00 94.50 100 GLN A C 1
ATOM 755 O O . GLN A 1 100 ? 11.575 -4.160 -6.071 1.00 94.50 100 GLN A O 1
ATOM 760 N N . THR A 1 101 ? 10.660 -2.319 -5.173 1.00 93.38 101 THR A N 1
ATOM 761 C CA . THR A 1 101 ? 11.358 -1.373 -6.062 1.00 93.38 101 THR A CA 1
ATOM 762 C C . THR A 1 101 ? 12.309 -0.414 -5.348 1.00 93.38 101 THR A C 1
ATOM 764 O O . THR A 1 101 ? 13.032 0.324 -6.012 1.00 93.38 101 THR A O 1
ATOM 767 N N . GLY A 1 102 ? 12.308 -0.386 -4.013 1.00 92.56 102 GLY A N 1
ATOM 768 C CA . GLY A 1 102 ? 13.039 0.594 -3.203 1.00 92.56 102 GLY A CA 1
ATOM 769 C C . GLY A 1 102 ? 12.467 2.014 -3.257 1.00 92.56 102 GLY A C 1
ATOM 770 O O . GLY A 1 102 ? 13.076 2.943 -2.732 1.00 92.56 102 GLY A O 1
ATOM 771 N N . ARG A 1 103 ? 11.304 2.207 -3.889 1.00 92.75 103 ARG A N 1
ATOM 772 C CA . ARG A 1 103 ? 10.621 3.500 -4.027 1.00 92.75 103 ARG A CA 1
ATOM 773 C C . ARG A 1 103 ? 9.112 3.339 -3.869 1.00 92.75 103 ARG A C 1
ATOM 775 O O . ARG A 1 103 ? 8.569 2.261 -4.080 1.00 92.75 103 ARG A O 1
ATOM 782 N N . LEU A 1 104 ? 8.418 4.423 -3.536 1.00 94.31 104 LEU A N 1
ATOM 783 C CA . LEU A 1 104 ? 6.954 4.436 -3.480 1.00 94.31 104 LEU A CA 1
ATOM 784 C C . LEU A 1 104 ? 6.375 4.410 -4.905 1.00 94.31 104 LEU A C 1
ATOM 786 O O . LEU A 1 104 ? 6.095 5.444 -5.503 1.00 94.31 104 LEU A O 1
ATOM 790 N N . GLY A 1 105 ? 6.239 3.204 -5.456 1.00 94.69 105 GLY A N 1
ATOM 791 C CA . GLY A 1 105 ? 5.661 2.920 -6.768 1.00 94.69 105 GLY A CA 1
ATOM 792 C C . GLY A 1 105 ? 4.135 2.868 -6.722 1.00 94.69 105 GLY A C 1
ATOM 793 O O . GLY A 1 105 ? 3.538 1.857 -7.083 1.00 94.69 105 GLY A O 1
ATOM 794 N N . ILE A 1 106 ? 3.499 3.936 -6.251 1.00 95.69 106 ILE A N 1
ATOM 795 C CA . ILE A 1 106 ? 2.043 4.073 -6.150 1.00 95.69 106 ILE A CA 1
ATOM 796 C C . ILE A 1 106 ? 1.662 5.542 -6.342 1.00 95.69 106 ILE A C 1
ATOM 798 O O . ILE A 1 106 ? 2.405 6.439 -5.943 1.00 95.69 106 ILE A O 1
ATOM 802 N N . VAL A 1 107 ? 0.523 5.800 -6.982 1.00 96.19 107 VAL A N 1
ATOM 803 C CA . VAL A 1 107 ? -0.020 7.165 -7.078 1.00 96.19 107 VAL A CA 1
ATOM 804 C C . VAL A 1 107 ? -0.430 7.678 -5.700 1.00 96.19 107 VAL A C 1
ATOM 806 O O . VAL A 1 107 ? -0.867 6.893 -4.866 1.00 96.19 107 VAL A O 1
ATOM 809 N N . PHE A 1 108 ? -0.346 8.991 -5.481 1.00 97.44 108 PHE A N 1
ATOM 810 C CA . PHE A 1 108 ? -0.769 9.606 -4.223 1.00 97.44 108 PHE A CA 1
ATOM 811 C C . PHE A 1 108 ? -2.208 9.244 -3.847 1.00 97.44 108 PHE A C 1
ATOM 813 O O . PHE A 1 108 ? -3.058 9.049 -4.724 1.00 97.44 108 PHE A O 1
ATOM 820 N N . TRP A 1 109 ? -2.486 9.202 -2.546 1.00 97.31 109 TRP A N 1
ATOM 821 C CA . TRP A 1 109 ? -3.770 8.797 -1.985 1.00 97.31 109 TRP A CA 1
ATOM 822 C C . TRP A 1 109 ? -4.951 9.555 -2.602 1.00 97.31 109 TRP A C 1
ATOM 824 O O . TRP A 1 109 ? -5.911 8.932 -3.052 1.00 97.31 109 TRP A O 1
ATOM 834 N N . SER A 1 110 ? -4.839 10.874 -2.738 1.00 96.44 110 SER A N 1
ATOM 835 C CA . SER A 1 110 ? -5.821 11.761 -3.370 1.00 96.44 110 SER A CA 1
ATOM 836 C C . SER A 1 110 ? -6.184 11.351 -4.802 1.00 96.44 110 SER A C 1
ATOM 838 O O . SER A 1 110 ? -7.330 11.501 -5.225 1.00 96.44 110 SER A O 1
ATOM 840 N N . THR A 1 111 ? -5.224 10.797 -5.547 1.00 96.50 111 THR A N 1
ATOM 841 C CA . THR A 1 111 ? -5.430 10.252 -6.899 1.00 96.50 111 THR A CA 1
ATOM 842 C C . THR A 1 111 ? -5.946 8.815 -6.846 1.00 96.50 111 THR A C 1
ATOM 844 O O . THR A 1 111 ? -6.813 8.425 -7.633 1.00 96.50 111 THR A O 1
ATOM 847 N N . TYR A 1 112 ? -5.438 8.029 -5.900 1.00 97.31 112 TYR A N 1
ATOM 848 C CA . TYR A 1 112 ? -5.810 6.638 -5.686 1.00 97.31 112 TYR A CA 1
ATOM 849 C C . TYR A 1 112 ? -7.314 6.478 -5.408 1.00 97.31 112 TYR A C 1
ATOM 851 O O . TYR A 1 112 ? -7.964 5.613 -5.987 1.00 97.31 112 TYR A O 1
ATOM 859 N N . ILE A 1 113 ? -7.909 7.343 -4.586 1.00 96.69 113 ILE A N 1
ATOM 860 C CA . ILE A 1 113 ? -9.327 7.232 -4.197 1.00 96.69 113 ILE A CA 1
ATOM 861 C C . ILE A 1 113 ? -10.317 7.878 -5.170 1.00 96.69 113 ILE A C 1
ATOM 863 O O . ILE A 1 113 ? -11.498 7.982 -4.855 1.00 96.69 113 ILE A O 1
ATOM 867 N N . THR A 1 114 ? -9.882 8.327 -6.346 1.00 96.19 114 THR A N 1
ATOM 868 C CA . THR A 1 114 ? -10.737 9.100 -7.270 1.00 96.19 114 THR A CA 1
ATOM 869 C C . THR A 1 114 ? -12.027 8.390 -7.680 1.00 96.19 114 THR A C 1
ATOM 871 O O . THR A 1 114 ? -13.042 9.052 -7.879 1.00 96.19 114 THR A O 1
ATOM 874 N N . ASN A 1 115 ? -12.019 7.057 -7.765 1.00 95.44 115 ASN A N 1
ATOM 875 C CA . ASN A 1 115 ? -13.213 6.263 -8.071 1.00 95.44 115 ASN A CA 1
ATOM 876 C C . ASN A 1 115 ? -13.896 5.671 -6.826 1.00 95.44 115 ASN A C 1
ATOM 878 O O . ASN A 1 115 ? -14.853 4.918 -6.980 1.00 95.44 115 ASN A O 1
ATOM 882 N N . CYS A 1 116 ? -13.417 5.973 -5.614 1.00 96.31 116 CYS A N 1
ATOM 883 C CA . CYS A 1 116 ? -14.003 5.495 -4.364 1.00 96.31 116 CYS A CA 1
ATOM 884 C C . CYS A 1 116 ? -15.204 6.353 -3.950 1.00 96.31 116 CYS A C 1
ATOM 886 O O . CYS A 1 116 ? -15.066 7.543 -3.659 1.00 96.31 116 CYS A O 1
ATOM 888 N N . THR A 1 117 ? -16.386 5.746 -3.845 1.00 95.00 117 THR A N 1
ATOM 889 C CA . THR A 1 117 ? -17.604 6.438 -3.374 1.00 95.00 117 THR A CA 1
ATOM 890 C C . THR A 1 117 ? -17.640 6.615 -1.856 1.00 95.00 117 THR A C 1
ATOM 892 O O . THR A 1 117 ? -18.277 7.536 -1.349 1.00 95.00 117 THR A O 1
ATOM 895 N N . ALA A 1 118 ? -16.970 5.719 -1.135 1.00 94.62 118 ALA A N 1
ATOM 896 C CA . ALA A 1 118 ? -16.826 5.738 0.311 1.00 94.62 118 ALA A CA 1
ATOM 897 C C . ALA A 1 118 ? -15.375 5.417 0.666 1.00 94.62 118 ALA A C 1
ATOM 899 O O . ALA A 1 118 ? -14.786 4.503 0.082 1.00 94.62 118 ALA A O 1
ATOM 900 N N . VAL A 1 119 ? -14.819 6.160 1.617 1.00 95.94 119 VAL A N 1
ATOM 901 C CA . VAL A 1 119 ? -13.421 6.041 2.034 1.00 95.94 119 VAL A CA 1
ATOM 902 C C . VAL A 1 119 ? -13.354 5.698 3.518 1.00 95.94 119 VAL A C 1
ATOM 904 O O . VAL A 1 119 ? -14.143 6.197 4.321 1.00 95.94 119 VAL A O 1
ATOM 907 N N . TYR A 1 120 ? -12.416 4.820 3.871 1.00 95.19 120 TYR A N 1
ATOM 908 C CA . TYR A 1 120 ? -12.217 4.332 5.234 1.00 95.19 120 TYR A CA 1
ATOM 909 C C . TYR A 1 120 ? -10.834 4.746 5.729 1.00 95.19 120 TYR A C 1
ATOM 911 O O . TYR A 1 120 ? -9.813 4.173 5.344 1.00 95.19 120 TYR A O 1
ATOM 919 N N . GLU A 1 121 ? -10.806 5.777 6.564 1.00 94.56 121 GLU A N 1
ATOM 920 C CA . GLU A 1 121 ? -9.574 6.382 7.061 1.00 94.56 121 GLU A CA 1
ATOM 921 C C . GLU A 1 121 ? -9.105 5.699 8.341 1.00 94.56 121 GLU A C 1
ATOM 923 O O . GLU A 1 121 ? -9.887 5.466 9.260 1.00 94.56 121 GLU A O 1
ATOM 928 N N . THR A 1 122 ? -7.811 5.388 8.416 1.00 93.06 122 THR A N 1
ATOM 929 C CA . THR A 1 122 ? -7.136 4.780 9.580 1.00 93.06 122 THR A CA 1
ATOM 930 C C . THR A 1 122 ? -7.782 3.479 10.074 1.00 93.06 122 THR A C 1
ATOM 932 O O . THR A 1 122 ? -7.591 3.070 11.213 1.00 93.06 122 THR A O 1
ATOM 935 N N . VAL A 1 123 ? -8.565 2.807 9.224 1.00 93.56 123 VAL A N 1
ATOM 936 C CA . VAL A 1 123 ? -9.321 1.603 9.582 1.00 93.56 123 VAL A CA 1
ATOM 937 C C . VAL A 1 123 ? -9.449 0.663 8.391 1.00 93.56 123 VAL A C 1
ATOM 939 O O . VAL A 1 123 ? -9.653 1.101 7.257 1.00 93.56 123 VAL A O 1
ATOM 942 N N . PHE A 1 124 ? -9.364 -0.642 8.650 1.00 95.12 124 PHE A N 1
ATOM 943 C CA . PHE A 1 124 ? -9.637 -1.681 7.664 1.00 95.12 124 PHE A CA 1
ATOM 944 C C . PHE A 1 124 ? -11.054 -2.257 7.882 1.00 95.12 124 PHE A C 1
ATOM 946 O O . PHE A 1 124 ? -11.291 -2.928 8.886 1.00 95.12 124 PHE A O 1
ATOM 953 N N . PRO A 1 125 ? -12.021 -2.005 6.976 1.00 93.62 125 PRO A N 1
ATOM 954 C CA . PRO A 1 125 ? -13.448 -2.281 7.197 1.00 93.62 125 PRO A CA 1
ATOM 955 C C . PRO A 1 125 ? -13.865 -3.714 6.810 1.00 93.62 125 PRO A C 1
ATOM 957 O O . PRO A 1 125 ? -14.927 -3.940 6.212 1.00 93.62 125 PRO A O 1
ATOM 960 N N . ALA A 1 126 ? -13.017 -4.697 7.099 1.00 92.38 126 ALA A N 1
ATOM 961 C CA . ALA A 1 126 ? -13.306 -6.115 6.920 1.00 92.38 126 ALA A CA 1
ATOM 962 C C . ALA A 1 126 ? -12.540 -6.953 7.951 1.00 92.38 126 ALA A C 1
ATOM 964 O O . ALA A 1 126 ? -11.586 -6.484 8.569 1.00 92.38 126 ALA A O 1
ATOM 965 N N . ASN A 1 127 ? -12.946 -8.212 8.121 1.00 92.31 127 ASN A N 1
ATOM 966 C CA . ASN A 1 127 ? -12.239 -9.127 9.008 1.00 92.31 127 ASN A CA 1
ATOM 967 C C . ASN A 1 127 ? -10.859 -9.438 8.418 1.00 92.31 127 ASN A C 1
ATOM 969 O O . ASN A 1 127 ? -10.753 -9.888 7.275 1.00 92.31 127 ASN A O 1
ATOM 973 N N . ILE A 1 128 ? -9.813 -9.221 9.213 1.00 93.88 128 ILE A N 1
ATOM 974 C CA . ILE A 1 128 ? -8.454 -9.641 8.871 1.00 93.88 128 ILE A CA 1
ATOM 975 C C . ILE A 1 128 ? -8.415 -11.178 8.924 1.00 93.88 128 ILE A C 1
ATOM 977 O O . ILE A 1 128 ? -8.868 -11.750 9.921 1.00 93.88 128 ILE A O 1
ATOM 981 N N . PRO A 1 129 ? -7.910 -11.871 7.885 1.00 92.06 129 PRO A N 1
ATOM 982 C CA . PRO A 1 129 ? -7.817 -13.327 7.914 1.00 92.06 129 PRO A CA 1
ATOM 983 C C . PRO A 1 129 ? -6.946 -13.835 9.087 1.00 92.06 129 PRO A C 1
ATOM 985 O O . PRO A 1 129 ? -5.965 -13.175 9.433 1.00 92.06 129 PRO A O 1
ATOM 988 N N . PRO A 1 130 ? -7.248 -15.012 9.679 1.00 89.69 130 PRO A N 1
ATOM 989 C CA . PRO A 1 130 ? -6.570 -15.550 10.870 1.00 89.69 130 PRO A CA 1
ATOM 990 C C . PRO A 1 130 ? -5.049 -15.581 10.802 1.00 89.69 130 PRO A C 1
ATOM 992 O O . PRO A 1 130 ? -4.399 -15.323 11.817 1.00 89.69 130 PRO A O 1
ATOM 995 N N . ASP A 1 131 ? -4.495 -15.825 9.614 1.00 91.56 131 ASP A N 1
ATOM 996 C CA . ASP A 1 131 ? -3.059 -15.976 9.374 1.00 91.56 131 ASP A CA 1
ATOM 997 C C . ASP A 1 131 ? -2.360 -14.673 8.981 1.00 91.56 131 ASP A C 1
ATOM 999 O O . ASP A 1 131 ? -1.144 -14.652 8.834 1.00 91.56 131 ASP A O 1
ATOM 1003 N N . ILE A 1 132 ? -3.071 -13.544 8.927 1.00 95.50 132 ILE A N 1
ATOM 1004 C CA . ILE A 1 132 ? -2.504 -12.236 8.578 1.00 95.50 132 ILE A CA 1
ATOM 1005 C C . ILE A 1 132 ? -2.299 -11.363 9.810 1.00 95.50 132 ILE A C 1
ATOM 1007 O O . ILE A 1 132 ? -3.191 -11.229 10.648 1.00 95.50 132 ILE A O 1
ATOM 1011 N N . ALA A 1 133 ? -1.115 -10.763 9.904 1.00 96.75 133 ALA A N 1
ATOM 1012 C CA . ALA A 1 133 ? -0.848 -9.669 10.829 1.00 96.75 133 ALA A CA 1
ATOM 1013 C C . ALA A 1 133 ? -0.630 -8.374 10.035 1.00 96.75 133 ALA A C 1
ATOM 1015 O O . ALA A 1 133 ? 0.182 -8.323 9.112 1.00 96.75 133 ALA A O 1
ATOM 1016 N N . VAL A 1 134 ? -1.378 -7.328 10.363 1.00 97.38 134 VAL A N 1
ATOM 1017 C CA . VAL A 1 134 ? -1.246 -6.008 9.743 1.00 97.38 134 VAL A CA 1
ATOM 1018 C C . VAL A 1 134 ? -0.407 -5.134 10.676 1.00 97.38 134 VAL A C 1
ATOM 1020 O O . VAL A 1 134 ? -0.861 -4.863 11.791 1.00 97.38 134 VAL A O 1
ATOM 1023 N N . PRO A 1 135 ? 0.793 -4.692 10.262 1.00 96.94 135 PRO A N 1
ATOM 1024 C CA . PRO A 1 135 ? 1.636 -3.838 11.091 1.00 96.94 135 PRO A CA 1
ATOM 1025 C C . PRO A 1 135 ? 0.965 -2.522 11.488 1.00 96.94 135 PRO A C 1
ATOM 1027 O O . PRO A 1 135 ? 0.154 -1.982 10.734 1.00 96.94 135 PRO A O 1
ATOM 1030 N N . HIS A 1 136 ? 1.350 -1.967 12.637 1.00 96.19 136 HIS A N 1
ATOM 1031 C CA . HIS A 1 136 ? 0.801 -0.703 13.139 1.00 96.19 136 HIS A CA 1
ATOM 1032 C C . HIS A 1 136 ? 0.993 0.468 12.165 1.00 96.19 136 HIS A C 1
ATOM 1034 O O . HIS A 1 136 ? 0.066 1.245 11.952 1.00 96.19 136 HIS A O 1
ATOM 1040 N N . TRP A 1 137 ? 2.151 0.551 11.499 1.00 96.38 137 TRP A N 1
ATOM 1041 C CA . TRP A 1 137 ? 2.438 1.602 10.516 1.00 96.38 137 TRP A CA 1
ATOM 1042 C C . TRP A 1 137 ? 1.442 1.638 9.343 1.00 96.38 137 TRP A C 1
ATOM 1044 O O . TRP A 1 137 ? 1.298 2.660 8.678 1.00 96.38 137 TRP A O 1
ATOM 1054 N N . ALA A 1 138 ? 0.697 0.555 9.087 1.00 97.56 138 ALA A N 1
ATOM 1055 C CA . ALA A 1 138 ? -0.345 0.558 8.061 1.00 97.56 138 ALA A CA 1
ATOM 1056 C C . ALA A 1 138 ? -1.547 1.449 8.432 1.00 97.56 138 ALA A C 1
ATOM 1058 O O . ALA A 1 138 ? -2.347 1.794 7.565 1.00 97.56 138 ALA A O 1
ATOM 1059 N N . TYR A 1 139 ? -1.681 1.823 9.705 1.00 96.56 139 TYR A N 1
ATOM 1060 C CA . TYR A 1 139 ? -2.762 2.657 10.233 1.00 96.56 139 TYR A CA 1
ATOM 1061 C C . TYR A 1 139 ? -2.370 4.134 10.374 1.00 96.56 139 TYR A C 1
ATOM 1063 O O . TYR A 1 139 ? -3.137 4.922 10.928 1.00 96.56 139 TYR A O 1
ATOM 1071 N N . GLU A 1 140 ? -1.204 4.527 9.853 1.00 95.19 140 GLU A N 1
ATOM 1072 C CA . GLU A 1 140 ? -0.795 5.927 9.770 1.00 95.19 140 GLU A CA 1
ATOM 1073 C C . GLU A 1 140 ? -1.847 6.811 9.083 1.00 95.19 140 GLU A C 1
ATOM 1075 O O . GLU A 1 140 ? -2.651 6.372 8.251 1.00 95.19 140 GLU A O 1
ATOM 1080 N N . ASN A 1 141 ? -1.819 8.105 9.408 1.00 94.94 141 ASN A N 1
ATOM 1081 C CA . ASN A 1 141 ? -2.723 9.078 8.812 1.00 94.94 141 ASN A CA 1
ATOM 1082 C C . ASN A 1 141 ? -2.256 9.481 7.399 1.00 94.94 141 ASN A C 1
ATOM 1084 O O . ASN A 1 141 ? -1.639 10.526 7.192 1.00 94.94 141 ASN A O 1
ATOM 1088 N N . ILE A 1 142 ? -2.598 8.639 6.421 1.00 95.94 142 ILE A N 1
ATOM 1089 C CA . ILE A 1 142 ? -2.309 8.857 4.996 1.00 95.94 142 ILE A CA 1
ATOM 1090 C C . ILE A 1 142 ? -3.011 10.111 4.446 1.00 95.94 142 ILE A C 1
ATOM 1092 O O . ILE A 1 142 ? -2.521 10.717 3.495 1.00 95.94 142 ILE A O 1
ATOM 1096 N N . THR A 1 143 ? -4.140 10.537 5.026 1.00 93.75 143 THR A N 1
ATOM 1097 C CA . THR A 1 143 ? -4.898 11.692 4.511 1.00 93.75 143 THR A CA 1
ATOM 1098 C C . THR A 1 143 ? -4.187 13.024 4.748 1.00 93.75 143 THR A C 1
ATOM 1100 O O . THR A 1 143 ? -4.429 13.977 4.010 1.00 93.75 143 THR A O 1
ATOM 1103 N N . GLN A 1 144 ? -3.261 13.085 5.710 1.00 93.12 144 GLN A N 1
ATOM 1104 C CA . GLN A 1 144 ? -2.412 14.258 5.940 1.00 93.12 144 GLN A CA 1
ATOM 1105 C C . GLN A 1 144 ? -1.181 14.303 5.028 1.00 93.12 144 GLN A C 1
ATOM 1107 O O . GLN A 1 144 ? -0.781 15.380 4.589 1.00 93.12 144 GLN A O 1
ATOM 1112 N N . THR A 1 145 ? -0.560 13.156 4.759 1.00 93.50 145 THR A N 1
ATOM 1113 C CA . THR A 1 145 ? 0.707 13.062 4.012 1.00 93.50 145 THR A CA 1
ATOM 1114 C C . THR A 1 145 ? 0.521 12.788 2.519 1.00 93.50 145 THR A C 1
ATOM 1116 O O . THR A 1 145 ? 1.480 12.894 1.758 1.00 93.50 145 THR A O 1
ATOM 1119 N N . ASP A 1 146 ? -0.688 12.406 2.102 1.00 96.38 146 ASP A N 1
ATOM 1120 C CA . ASP A 1 146 ? -1.061 11.938 0.758 1.00 96.38 146 ASP A CA 1
ATOM 1121 C C . ASP A 1 146 ? -0.283 10.690 0.278 1.00 96.38 146 ASP A C 1
ATOM 1123 O O . ASP A 1 146 ? -0.416 10.250 -0.866 1.00 96.38 146 ASP A O 1
ATOM 1127 N N . ASN A 1 147 ? 0.543 10.100 1.149 1.00 96.25 147 ASN A N 1
ATOM 1128 C CA . ASN A 1 147 ? 1.325 8.892 0.901 1.00 96.25 147 ASN A CA 1
ATOM 1129 C C . ASN A 1 147 ? 1.802 8.237 2.211 1.00 96.25 147 ASN A C 1
ATOM 1131 O O . ASN A 1 147 ? 1.745 8.857 3.271 1.00 96.25 147 ASN A O 1
ATOM 1135 N N . LEU A 1 148 ? 2.323 7.008 2.142 1.00 96.94 148 LEU A N 1
ATOM 1136 C CA . LEU A 1 148 ? 2.965 6.355 3.288 1.00 96.94 148 LEU A CA 1
ATOM 1137 C C . LEU A 1 148 ? 4.282 7.060 3.644 1.00 96.94 148 LEU A C 1
ATOM 1139 O O . LEU A 1 148 ? 5.149 7.236 2.782 1.00 96.94 148 LEU A O 1
ATOM 1143 N N . ASN A 1 149 ? 4.461 7.427 4.914 1.00 96.75 149 ASN A N 1
ATOM 1144 C CA . ASN A 1 149 ? 5.710 8.010 5.384 1.00 96.75 149 ASN A CA 1
ATOM 1145 C C . ASN A 1 149 ? 6.651 6.903 5.867 1.00 96.75 149 ASN A C 1
ATOM 1147 O O . ASN A 1 149 ? 6.576 6.459 7.005 1.00 96.75 149 ASN A O 1
ATOM 1151 N N . ILE A 1 150 ? 7.575 6.477 5.002 1.00 95.75 150 ILE A N 1
ATOM 1152 C CA . ILE A 1 150 ? 8.509 5.380 5.306 1.00 95.75 150 ILE A CA 1
ATOM 1153 C C . ILE A 1 150 ? 9.316 5.629 6.588 1.00 95.75 150 ILE A C 1
ATOM 1155 O O . ILE A 1 150 ? 9.539 4.698 7.355 1.00 95.75 150 ILE A O 1
ATOM 1159 N N . THR A 1 151 ? 9.728 6.871 6.848 1.00 95.44 151 THR A N 1
ATOM 1160 C CA . THR A 1 151 ? 10.520 7.202 8.038 1.00 95.44 151 THR A CA 1
ATOM 1161 C C . THR A 1 151 ? 9.719 7.011 9.323 1.00 95.44 151 THR A C 1
ATOM 1163 O O . THR A 1 151 ? 10.259 6.495 10.297 1.00 95.44 151 THR A O 1
ATOM 1166 N N . LEU A 1 152 ? 8.443 7.411 9.333 1.00 95.56 152 LEU A N 1
ATOM 1167 C CA . LEU A 1 152 ? 7.557 7.168 10.476 1.00 95.56 152 LEU A CA 1
ATOM 1168 C C . LEU A 1 152 ? 7.237 5.675 10.599 1.00 95.56 152 LEU A C 1
ATOM 1170 O O . LEU A 1 152 ? 7.365 5.114 11.684 1.00 95.56 152 LEU A O 1
ATOM 1174 N N . ALA A 1 153 ? 6.973 5.004 9.478 1.00 96.00 153 ALA A N 1
ATOM 1175 C CA . ALA A 1 153 ? 6.654 3.582 9.464 1.00 96.00 153 ALA A CA 1
ATOM 1176 C C . ALA A 1 153 ? 7.780 2.720 10.054 1.00 96.00 153 ALA A C 1
ATOM 1178 O O . ALA A 1 153 ? 7.527 1.759 10.782 1.00 96.00 153 ALA A O 1
ATOM 1179 N N . GLN A 1 154 ? 9.033 3.099 9.792 1.00 95.62 154 GLN A N 1
ATOM 1180 C CA . GLN A 1 154 ? 10.221 2.466 10.366 1.00 95.62 154 GLN A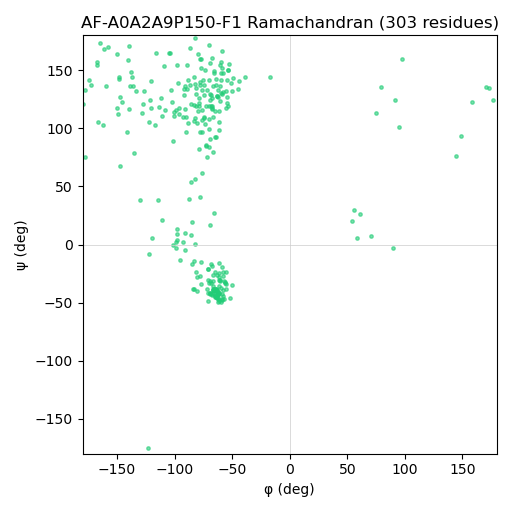 CA 1
ATOM 1181 C C . GLN A 1 154 ? 10.356 2.665 11.882 1.00 95.62 154 GLN A C 1
ATOM 1183 O O . GLN A 1 154 ? 10.987 1.841 12.541 1.00 95.62 154 GLN A O 1
ATOM 1188 N N . GLN A 1 155 ? 9.794 3.737 12.442 1.00 95.69 155 GLN A N 1
ATOM 1189 C CA . GLN A 1 155 ? 9.831 4.008 13.884 1.00 95.69 155 GLN A CA 1
ATOM 1190 C C . GLN A 1 155 ? 8.760 3.219 14.649 1.00 95.69 155 GLN A C 1
ATOM 1192 O O . GLN A 1 155 ? 8.938 2.923 15.828 1.00 95.69 155 GLN A O 1
ATOM 1197 N N . GLU A 1 156 ? 7.690 2.809 13.968 1.00 94.12 156 GLU A N 1
ATOM 1198 C CA . GLU A 1 156 ? 6.519 2.165 14.570 1.00 94.12 156 GLU A CA 1
ATOM 1199 C C . GLU A 1 156 ? 6.542 0.625 14.464 1.00 94.12 156 GLU A C 1
ATOM 1201 O O . GLU A 1 156 ? 5.539 -0.041 14.714 1.00 94.12 156 GLU A O 1
ATOM 1206 N N . THR A 1 157 ? 7.677 0.012 14.106 1.00 92.69 157 THR A N 1
ATOM 1207 C CA . THR A 1 157 ? 7.773 -1.446 13.872 1.00 92.69 157 THR A CA 1
ATOM 1208 C C . THR A 1 157 ? 7.602 -2.300 15.127 1.00 92.69 157 THR A C 1
ATOM 1210 O O . THR A 1 157 ? 7.376 -3.502 15.028 1.00 92.69 157 THR A O 1
ATOM 1213 N N . SER A 1 158 ? 7.769 -1.712 16.313 1.00 91.38 158 SER A N 1
ATOM 1214 C CA . SER A 1 158 ? 7.610 -2.389 17.607 1.00 91.38 158 SER A CA 1
ATOM 1215 C C . SER A 1 158 ? 6.189 -2.303 18.170 1.00 91.38 158 SER A C 1
ATOM 1217 O O . SER A 1 158 ? 5.915 -2.885 19.220 1.00 91.38 158 SER A O 1
ATOM 1219 N N . GLN A 1 159 ? 5.297 -1.572 17.504 1.00 94.81 159 GLN A N 1
ATOM 1220 C CA . GLN A 1 159 ? 3.930 -1.370 17.964 1.00 94.81 159 GLN A CA 1
ATOM 1221 C C . GLN A 1 159 ? 3.042 -2.597 17.708 1.00 94.81 159 GLN A C 1
ATOM 1223 O O . GLN A 1 159 ? 3.353 -3.422 16.843 1.00 94.81 159 GLN A O 1
ATOM 1228 N N . PRO A 1 160 ? 1.910 -2.722 18.428 1.00 94.69 160 PRO A N 1
ATOM 1229 C CA . PRO A 1 160 ? 1.003 -3.852 18.274 1.00 94.69 160 PRO A CA 1
ATOM 1230 C C . PRO A 1 160 ? 0.457 -3.991 16.850 1.00 94.69 160 PRO A C 1
ATOM 1232 O O . PRO A 1 160 ? -0.087 -3.051 16.271 1.00 94.69 160 PRO A O 1
ATOM 1235 N N . GLU A 1 161 ? 0.554 -5.199 16.302 1.00 95.50 161 GLU A N 1
ATOM 1236 C CA . GLU A 1 161 ? -0.023 -5.536 15.004 1.00 95.50 161 GLU A CA 1
ATOM 1237 C C . GLU A 1 161 ? -1.507 -5.892 15.149 1.00 95.50 161 GLU A C 1
ATOM 1239 O O . GLU A 1 161 ? -1.928 -6.535 16.115 1.00 95.50 161 GLU A O 1
ATOM 1244 N N . SER A 1 162 ? -2.309 -5.522 14.155 1.00 94.25 162 SER A N 1
ATOM 1245 C CA . SER A 1 162 ? -3.706 -5.949 14.083 1.00 94.25 162 SER A CA 1
ATOM 1246 C C . SER A 1 162 ? -3.794 -7.355 13.498 1.00 94.25 162 SER A C 1
ATOM 1248 O O . SER A 1 162 ? -3.235 -7.635 12.439 1.00 94.25 162 SER A O 1
ATOM 1250 N N . THR A 1 163 ? -4.516 -8.245 14.168 1.00 92.50 163 THR A N 1
ATOM 1251 C CA . THR A 1 163 ? -4.734 -9.634 13.735 1.00 92.50 163 THR A CA 1
ATOM 1252 C C . THR A 1 163 ? -6.230 -9.916 13.611 1.00 92.50 163 THR A C 1
ATOM 1254 O O . THR A 1 163 ? -7.051 -9.005 13.739 1.00 92.50 163 THR A O 1
ATOM 1257 N N . ALA A 1 164 ? -6.603 -11.164 13.316 1.00 83.94 164 ALA A N 1
ATOM 1258 C CA . ALA A 1 164 ? -8.004 -11.551 13.255 1.00 83.94 164 ALA A CA 1
ATOM 1259 C C . ALA A 1 164 ? -8.739 -11.204 14.556 1.00 83.94 164 ALA A C 1
ATOM 1261 O O . ALA A 1 164 ? -8.399 -11.661 15.645 1.00 83.94 164 ALA A O 1
ATOM 1262 N N . GLY A 1 165 ? -9.774 -10.391 14.403 1.00 72.06 165 GLY A N 1
ATOM 1263 C CA . GLY A 1 165 ? -10.615 -9.879 15.468 1.00 72.06 165 GLY A CA 1
ATOM 1264 C C . GLY A 1 165 ? -11.896 -9.307 14.867 1.00 72.06 165 GLY A C 1
ATOM 1265 O O . GLY A 1 165 ? -12.030 -9.264 13.637 1.00 72.06 165 GLY A O 1
ATOM 1266 N N . PRO A 1 166 ? -12.865 -8.898 15.701 1.00 61.59 166 PRO A N 1
ATOM 1267 C CA . PRO A 1 166 ? -14.076 -8.261 15.205 1.00 61.59 166 PRO A CA 1
ATOM 1268 C C . PRO A 1 166 ? -13.703 -7.043 14.355 1.00 61.59 166 PRO A C 1
ATOM 1270 O O . PRO A 1 166 ? -12.875 -6.233 14.770 1.00 61.59 166 PRO A O 1
ATOM 1273 N N . THR A 1 167 ? -14.303 -6.926 13.163 1.00 69.0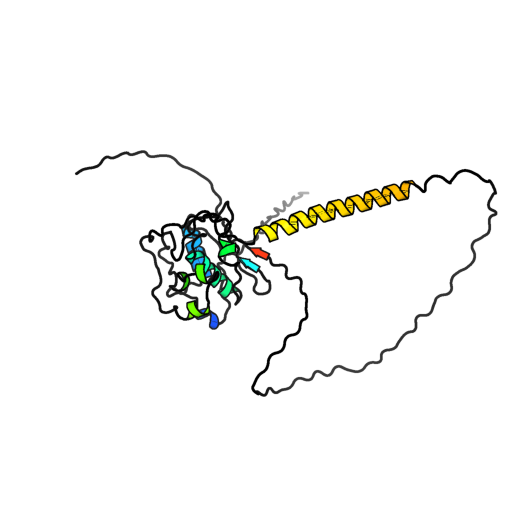6 167 THR A N 1
ATOM 1274 C CA . THR A 1 167 ? -14.119 -5.748 12.303 1.00 69.06 167 THR A CA 1
ATOM 1275 C C . THR A 1 167 ? -14.445 -4.494 13.122 1.00 69.06 167 THR A C 1
ATOM 1277 O O . THR A 1 167 ? -15.589 -4.366 13.570 1.00 69.06 167 THR A O 1
ATOM 1280 N N . PRO A 1 168 ? -13.500 -3.560 13.329 1.00 65.25 168 PRO A N 1
ATOM 1281 C CA . PRO A 1 168 ? -13.851 -2.271 13.898 1.00 65.25 168 PRO A CA 1
ATOM 1282 C C . PRO A 1 168 ? -14.817 -1.567 12.939 1.00 65.25 168 PRO A C 1
ATOM 1284 O O . PRO A 1 168 ? -14.543 -1.443 11.742 1.00 65.25 168 PRO A O 1
ATOM 1287 N N . THR A 1 169 ? -15.969 -1.125 13.447 1.00 60.94 169 THR A N 1
ATOM 1288 C CA . THR A 1 169 ? -16.944 -0.354 12.666 1.00 60.94 169 THR A CA 1
ATOM 1289 C C . THR A 1 169 ? -16.369 1.033 12.388 1.00 60.94 169 THR A C 1
ATOM 1291 O O . THR A 1 169 ? -16.618 1.984 13.121 1.00 60.94 169 THR A O 1
ATOM 1294 N N . GLY A 1 170 ? -15.555 1.146 11.342 1.00 64.50 170 GLY A N 1
ATOM 1295 C CA . GLY A 1 170 ? -15.139 2.428 10.794 1.00 64.50 170 GLY A CA 1
ATOM 1296 C C . GLY A 1 170 ? -16.303 3.066 10.047 1.00 64.50 170 GLY A C 1
ATOM 1297 O O . GLY A 1 170 ? -16.811 2.477 9.090 1.00 64.50 170 GLY A O 1
ATOM 1298 N N . THR A 1 171 ? -16.739 4.249 10.475 1.00 75.56 171 THR A N 1
ATOM 1299 C CA . THR A 1 171 ? -17.739 5.020 9.732 1.00 75.56 171 THR A CA 1
ATOM 1300 C C . THR A 1 171 ? -17.107 5.478 8.418 1.00 75.56 171 THR A C 1
ATOM 1302 O O . THR A 1 171 ? -16.105 6.190 8.466 1.00 75.56 171 THR A O 1
ATOM 1305 N N . PRO A 1 172 ? -17.637 5.076 7.248 1.00 83.44 172 PRO A N 1
ATOM 1306 C CA . PRO A 1 172 ? -17.128 5.586 5.988 1.00 83.44 172 PRO A CA 1
ATOM 1307 C C . PRO A 1 172 ? -17.349 7.094 5.919 1.00 83.44 172 PRO A C 1
ATOM 1309 O O . PRO A 1 172 ? -18.458 7.578 6.161 1.00 83.44 172 PRO A O 1
ATOM 1312 N N . SER A 1 173 ? -16.314 7.821 5.520 1.00 83.19 173 SER A N 1
ATOM 1313 C CA . SER A 1 173 ? -16.474 9.191 5.054 1.00 83.19 173 SER A CA 1
ATOM 1314 C C . SER A 1 173 ? -16.990 9.122 3.621 1.00 83.19 173 SER A C 1
ATOM 1316 O O . SER A 1 173 ? -16.345 8.543 2.741 1.00 83.19 173 SER A O 1
ATOM 1318 N N . THR A 1 174 ? -18.178 9.671 3.371 1.00 78.88 174 THR A N 1
ATOM 1319 C CA . THR A 1 174 ? -18.669 9.835 2.001 1.00 78.88 174 THR A CA 1
ATOM 1320 C C . THR A 1 174 ? -17.729 10.792 1.286 1.00 78.88 174 THR A C 1
ATOM 1322 O O . THR A 1 174 ? -17.488 11.896 1.782 1.00 78.88 174 THR A O 1
ATOM 1325 N N . THR A 1 175 ? -17.211 10.403 0.122 1.00 67.44 175 THR A N 1
ATOM 1326 C CA . THR A 1 175 ? -16.379 11.284 -0.703 1.00 67.44 175 THR A CA 1
ATOM 1327 C C . THR A 1 175 ? -17.278 12.364 -1.317 1.00 67.44 175 THR A C 1
ATOM 1329 O O . THR A 1 175 ? -17.677 12.292 -2.478 1.00 67.44 175 THR A O 1
ATOM 1332 N N . ASN A 1 176 ? -17.687 13.354 -0.520 1.00 44.62 176 ASN A N 1
ATOM 1333 C CA . ASN A 1 176 ? -18.392 14.525 -1.022 1.00 44.62 176 ASN A CA 1
ATOM 1334 C C . ASN A 1 176 ? -17.471 15.218 -2.028 1.00 44.62 176 ASN A C 1
ATOM 1336 O O . ASN A 1 176 ? -16.311 15.501 -1.732 1.00 44.62 176 ASN A O 1
ATO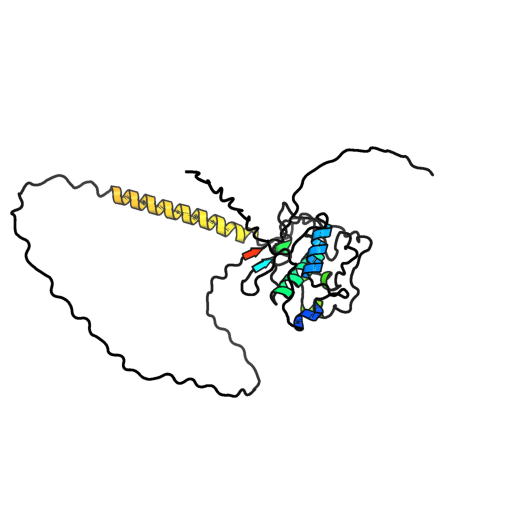M 1340 N N . SER A 1 177 ? -17.996 15.524 -3.210 1.00 46.62 177 SER A N 1
ATOM 1341 C CA . SER A 1 177 ? -17.309 16.161 -4.343 1.00 46.62 177 SER A CA 1
ATOM 1342 C C . SER A 1 177 ? -16.849 17.614 -4.073 1.00 46.62 177 SER A C 1
ATOM 1344 O O . SER A 1 177 ? -16.781 18.426 -4.991 1.00 46.62 177 SER A O 1
ATOM 1346 N N . GLY A 1 178 ? -16.584 17.975 -2.813 1.00 41.06 178 GLY A N 1
ATOM 1347 C CA . GLY A 1 178 ? -16.382 19.336 -2.317 1.00 41.06 178 GLY A CA 1
ATOM 1348 C C . GLY A 1 178 ? -14.931 19.765 -2.090 1.00 41.06 178 GLY A C 1
ATOM 1349 O O . GLY A 1 178 ? -14.710 20.912 -1.713 1.00 41.06 178 GLY A O 1
ATOM 1350 N N . HIS A 1 179 ? -13.933 18.913 -2.338 1.00 40.62 179 HIS A N 1
ATOM 1351 C CA . HIS A 1 179 ? -12.537 19.354 -2.361 1.00 40.62 179 HIS A CA 1
ATOM 1352 C C . HIS A 1 179 ? -12.127 19.648 -3.801 1.00 40.62 179 HIS A C 1
ATOM 1354 O O . HIS A 1 179 ? -12.165 18.781 -4.671 1.00 40.62 179 HIS A O 1
ATOM 1360 N N . SER A 1 180 ? -11.783 20.909 -4.069 1.00 42.69 180 SER A N 1
ATOM 1361 C CA . SER A 1 180 ? -11.400 21.404 -5.388 1.00 42.69 180 SER A CA 1
ATOM 1362 C C . SER A 1 180 ? -10.076 20.790 -5.860 1.00 42.69 180 SER A C 1
ATOM 1364 O O . SER A 1 180 ? -9.023 21.427 -5.792 1.00 42.69 180 SER A O 1
ATOM 1366 N N . SER A 1 181 ? -10.122 19.560 -6.362 1.00 51.50 181 SER A N 1
ATOM 1367 C CA . SER A 1 181 ? -8.998 18.929 -7.043 1.00 51.50 181 SER A CA 1
ATOM 1368 C C . SER A 1 181 ? -8.750 19.650 -8.364 1.00 51.50 181 SER A C 1
ATOM 1370 O O . SER A 1 181 ? -9.597 19.676 -9.259 1.00 51.50 181 SER A O 1
ATOM 1372 N N . LYS A 1 182 ? -7.552 20.219 -8.527 1.00 48.00 182 LYS A N 1
ATOM 1373 C CA . LYS A 1 182 ? -7.090 20.866 -9.772 1.00 48.00 182 LYS A CA 1
ATOM 1374 C C . LYS A 1 182 ? -6.856 19.862 -10.923 1.00 48.00 182 LYS A C 1
ATOM 1376 O O . LYS A 1 182 ? -6.232 20.204 -11.920 1.00 48.00 182 LYS A O 1
ATOM 1381 N N . ALA A 1 183 ? -7.390 18.645 -10.806 1.00 47.22 183 ALA A N 1
ATOM 1382 C CA . ALA A 1 183 ? -7.344 17.586 -11.809 1.00 47.22 183 ALA A CA 1
ATOM 1383 C C . ALA A 1 183 ? -8.238 17.882 -13.031 1.00 47.22 183 ALA A C 1
ATOM 1385 O O . ALA A 1 183 ? -7.886 17.518 -14.152 1.00 47.22 183 ALA A O 1
ATOM 1386 N N . GLY A 1 184 ? -9.352 18.604 -12.845 1.00 45.72 184 GLY A N 1
ATOM 1387 C CA . GLY A 1 184 ? -10.277 18.968 -13.931 1.00 45.72 184 GLY A CA 1
ATOM 1388 C C . GLY A 1 184 ? -9.633 19.794 -15.061 1.00 45.72 184 GLY A C 1
ATOM 1389 O O . GLY A 1 184 ? -9.757 19.418 -16.228 1.00 45.72 184 GLY A O 1
ATOM 1390 N N . PRO A 1 185 ? -8.891 20.877 -14.755 1.00 53.88 185 PRO A N 1
ATOM 1391 C CA . PRO A 1 185 ? -8.186 21.662 -15.771 1.00 53.88 185 PRO A CA 1
ATOM 1392 C C . PRO A 1 185 ? -7.118 20.883 -16.557 1.00 53.88 185 PRO A C 1
ATOM 1394 O O . PRO A 1 185 ? -6.901 21.166 -17.734 1.00 53.88 185 PRO A O 1
ATOM 1397 N N . ILE A 1 186 ? -6.473 19.888 -15.938 1.00 53.06 186 ILE A N 1
ATOM 1398 C CA . ILE A 1 186 ? -5.371 19.132 -16.555 1.00 53.06 186 ILE A CA 1
ATOM 1399 C C . ILE A 1 186 ? -5.913 18.055 -17.508 1.00 53.06 186 ILE A C 1
ATOM 1401 O O . ILE A 1 186 ? -5.410 17.922 -18.622 1.00 53.06 186 ILE A O 1
ATOM 1405 N N . ALA A 1 187 ? -6.996 17.360 -17.142 1.00 45.38 187 ALA A N 1
ATOM 1406 C CA . ALA A 1 187 ? -7.658 16.406 -18.038 1.00 45.38 187 ALA A CA 1
ATOM 1407 C C . ALA A 1 187 ? -8.395 17.098 -19.208 1.00 45.38 187 ALA A C 1
ATOM 1409 O O . ALA A 1 187 ? -8.419 16.576 -20.324 1.00 45.38 187 ALA A O 1
ATOM 1410 N N . GLY A 1 188 ? -8.939 18.304 -18.992 1.00 46.69 188 GLY A N 1
ATOM 1411 C CA . GLY A 1 188 ? -9.604 19.086 -20.043 1.00 46.69 188 GLY A CA 1
ATOM 1412 C C . GLY A 1 188 ? -8.654 19.628 -21.120 1.00 46.69 188 GLY A C 1
ATOM 1413 O O . GLY A 1 188 ? -9.033 19.722 -22.290 1.00 46.69 188 GLY A O 1
ATOM 1414 N N . GLY A 1 189 ? -7.402 19.934 -20.756 1.00 55.84 189 GLY A N 1
ATOM 1415 C CA . GLY A 1 189 ? -6.410 20.493 -21.680 1.00 55.84 189 GLY A CA 1
ATOM 1416 C C . GLY A 1 189 ? -5.988 19.530 -22.793 1.00 55.84 189 GLY A C 1
ATOM 1417 O O . GLY A 1 189 ? -5.846 19.940 -23.944 1.00 55.84 189 GLY A O 1
ATOM 1418 N N . VAL A 1 190 ? -5.843 18.238 -22.483 1.00 69.69 190 VAL A N 1
ATOM 1419 C CA . VAL A 1 190 ? -5.361 17.236 -23.453 1.00 69.69 190 VAL A CA 1
ATOM 1420 C C . VAL A 1 190 ? -6.416 16.948 -24.524 1.00 69.69 190 VAL A C 1
ATOM 1422 O O . VAL A 1 190 ? -6.104 16.896 -25.713 1.00 69.69 190 VAL A O 1
ATOM 1425 N N . ILE A 1 191 ? -7.684 16.845 -24.117 1.00 75.50 191 ILE A N 1
ATOM 1426 C CA . ILE A 1 191 ? -8.813 16.596 -25.026 1.00 75.50 191 ILE A CA 1
ATOM 1427 C C . ILE A 1 191 ? -9.062 17.829 -25.909 1.00 75.50 191 ILE A C 1
ATOM 1429 O O . ILE A 1 191 ? -9.233 17.697 -27.122 1.00 75.50 191 ILE A O 1
ATOM 1433 N N . GLY A 1 192 ? -8.990 19.037 -25.336 1.00 74.94 192 GLY A N 1
ATOM 1434 C CA . GLY A 1 192 ? -9.087 20.286 -26.097 1.00 74.94 192 GLY A CA 1
ATOM 1435 C C . GLY A 1 192 ? -7.938 20.478 -27.094 1.00 74.94 192 GLY A C 1
ATOM 1436 O O . GLY A 1 192 ? -8.168 20.912 -28.224 1.00 74.94 192 GLY A O 1
ATOM 1437 N N . GLY A 1 193 ? -6.713 20.096 -26.718 1.00 78.12 193 GLY A N 1
ATOM 1438 C CA . GLY A 1 193 ? -5.530 20.194 -27.575 1.00 78.12 193 GLY A CA 1
ATOM 1439 C C . GLY A 1 193 ? -5.600 19.293 -28.809 1.00 78.12 193 GLY A C 1
ATOM 1440 O O . GLY A 1 193 ? -5.317 19.752 -29.915 1.00 78.12 193 GLY A O 1
ATOM 1441 N N . VAL A 1 194 ? -6.033 18.037 -28.650 1.00 84.75 194 VAL A N 1
ATOM 1442 C CA . VAL A 1 194 ? -6.148 17.086 -29.772 1.00 84.75 194 VAL A CA 1
ATOM 1443 C C . VAL A 1 194 ? -7.240 17.514 -30.756 1.00 84.75 194 VAL A C 1
ATOM 1445 O O . VAL A 1 194 ? -7.017 17.500 -31.968 1.00 84.75 194 VAL A O 1
ATOM 1448 N N . VAL A 1 195 ? -8.396 17.964 -30.256 1.00 88.88 195 VAL A N 1
ATOM 1449 C CA . VAL A 1 195 ? -9.489 18.460 -31.111 1.00 88.88 195 VAL A CA 1
ATOM 1450 C C . VAL A 1 195 ? -9.087 19.760 -31.816 1.00 88.88 195 VAL A C 1
ATOM 1452 O O . VAL A 1 195 ? -9.300 19.900 -33.022 1.00 88.88 195 VAL A O 1
ATOM 1455 N N . GLY A 1 196 ? -8.442 20.685 -31.099 1.00 89.62 196 GLY A N 1
ATOM 1456 C CA . GLY A 1 196 ? -7.951 21.944 -31.659 1.00 89.62 196 GLY A CA 1
ATOM 1457 C C . GLY A 1 196 ? -6.908 21.738 -32.761 1.00 89.62 196 GLY A C 1
ATOM 1458 O O . GLY A 1 196 ? -7.054 22.286 -33.856 1.00 89.62 196 GLY A O 1
ATOM 1459 N N . LEU A 1 197 ? -5.895 20.897 -32.525 1.00 88.88 197 LEU A N 1
ATOM 1460 C CA . LEU A 1 197 ? -4.878 20.569 -33.534 1.00 88.88 197 LEU A CA 1
ATOM 1461 C C . LEU A 1 197 ? -5.476 19.861 -34.753 1.00 88.88 197 LEU A C 1
ATOM 1463 O O . LEU A 1 197 ? -5.095 20.168 -35.885 1.00 88.88 197 LEU A O 1
ATOM 1467 N N . GLY A 1 198 ? -6.442 18.964 -34.538 1.00 91.44 198 GLY A N 1
ATOM 1468 C CA . GLY A 1 198 ? -7.157 18.290 -35.620 1.00 91.44 198 GLY A CA 1
ATOM 1469 C C . GLY A 1 198 ? -7.864 19.277 -36.553 1.00 91.44 198 GLY A C 1
ATOM 1470 O O . GLY A 1 198 ? -7.695 19.212 -37.772 1.00 91.44 198 GLY A O 1
ATOM 1471 N N . LEU A 1 199 ? -8.598 20.245 -35.995 1.00 92.19 199 LEU A N 1
ATOM 1472 C CA . LEU A 1 199 ? -9.311 21.257 -36.784 1.00 92.19 199 LEU A CA 1
ATOM 1473 C C . LEU A 1 199 ? -8.358 22.187 -37.548 1.00 92.19 199 LEU A C 1
ATOM 1475 O O . LEU A 1 199 ? -8.610 22.498 -38.716 1.00 92.19 199 LEU A O 1
ATOM 1479 N N . VAL A 1 200 ? -7.235 22.582 -36.939 1.00 93.00 200 VAL A N 1
ATOM 1480 C CA . VAL A 1 200 ? -6.218 23.417 -37.600 1.00 93.00 200 VAL A CA 1
ATOM 1481 C C . VAL A 1 200 ? -5.566 22.671 -38.768 1.00 93.00 200 VAL A C 1
ATOM 1483 O O . VAL A 1 200 ? -5.466 23.221 -39.868 1.00 93.00 200 VAL A O 1
ATOM 1486 N N . ALA A 1 201 ? -5.186 21.404 -38.580 1.00 92.50 201 ALA A N 1
ATOM 1487 C CA . ALA A 1 201 ? -4.595 20.588 -39.640 1.00 92.50 201 ALA A CA 1
ATOM 1488 C C . ALA A 1 201 ? -5.558 20.392 -40.827 1.00 92.50 201 ALA A C 1
ATOM 1490 O O . ALA A 1 201 ? -5.157 20.520 -41.990 1.00 92.50 201 ALA A O 1
ATOM 1491 N N . ILE A 1 202 ? -6.845 20.152 -40.548 1.00 92.94 202 ILE A N 1
ATOM 1492 C CA . ILE A 1 202 ? -7.891 20.038 -41.576 1.00 92.94 202 ILE A CA 1
ATOM 1493 C C . ILE A 1 202 ? -8.063 21.367 -42.329 1.00 92.94 202 ILE A C 1
ATOM 1495 O O . ILE A 1 202 ? -8.116 21.369 -43.563 1.00 92.94 202 ILE A O 1
ATOM 1499 N N . GLY A 1 203 ? -8.085 22.500 -41.621 1.00 93.44 203 GLY A N 1
ATOM 1500 C CA . GLY A 1 203 ? -8.179 23.831 -42.228 1.00 93.44 203 GLY A CA 1
ATOM 1501 C C . GLY A 1 203 ? -7.025 24.130 -43.191 1.00 93.44 203 GLY A C 1
ATOM 1502 O O . GLY A 1 203 ? -7.255 24.540 -44.335 1.00 93.44 203 GLY A O 1
ATOM 1503 N N . VAL A 1 204 ? -5.787 23.841 -42.777 1.00 93.56 204 VAL A N 1
ATOM 1504 C CA . VAL A 1 204 ? -4.586 24.021 -43.613 1.00 93.56 204 VAL A CA 1
ATOM 1505 C C . VAL A 1 204 ? -4.634 23.122 -44.853 1.00 93.56 204 VAL A C 1
ATOM 1507 O O . VAL A 1 204 ? -4.370 23.584 -45.967 1.00 93.56 204 VAL A O 1
ATOM 1510 N N . LEU A 1 205 ? -5.037 21.856 -44.706 1.00 92.56 205 LEU A N 1
ATOM 1511 C CA . LEU A 1 205 ? -5.166 20.925 -45.832 1.00 92.56 205 LEU A CA 1
ATOM 1512 C C . LEU A 1 205 ? -6.211 21.378 -46.859 1.00 92.56 205 LEU A C 1
ATOM 1514 O O . LEU A 1 205 ? -5.965 21.293 -48.068 1.00 92.56 205 LEU A O 1
ATOM 1518 N N . LEU A 1 206 ? -7.366 21.876 -46.410 1.00 92.69 206 LEU A N 1
ATOM 1519 C CA . LEU A 1 206 ? -8.408 22.388 -47.303 1.00 92.69 206 LEU A CA 1
ATOM 1520 C C . LEU A 1 206 ? -7.955 23.656 -48.035 1.00 92.69 206 LEU A C 1
ATOM 1522 O O . LEU A 1 206 ? -8.203 23.781 -49.238 1.00 92.69 206 LEU A O 1
ATOM 1526 N N . TRP A 1 207 ? -7.237 24.556 -47.358 1.00 91.25 207 TRP A N 1
ATOM 1527 C CA . TRP A 1 207 ? -6.682 25.765 -47.970 1.00 91.25 207 TRP A CA 1
ATOM 1528 C C . TRP A 1 207 ? -5.631 25.444 -49.043 1.00 91.25 207 TRP A C 1
ATOM 1530 O O . TRP A 1 207 ? -5.717 25.945 -50.169 1.00 91.25 207 TRP A O 1
ATOM 1540 N N . LEU A 1 208 ? -4.706 24.522 -48.757 1.00 88.62 208 LEU A N 1
ATOM 1541 C CA . LEU A 1 208 ? -3.710 24.054 -49.728 1.00 88.62 208 LEU A CA 1
ATOM 1542 C C . LEU A 1 208 ? -4.359 23.341 -50.923 1.00 88.62 208 LEU A C 1
ATOM 1544 O O . LEU A 1 208 ? -3.950 23.550 -52.069 1.00 88.62 208 LEU A O 1
ATOM 1548 N N . ARG A 1 209 ? -5.407 22.537 -50.692 1.00 88.00 209 ARG A N 1
ATOM 1549 C CA . ARG A 1 209 ? -6.180 21.893 -51.768 1.00 88.00 209 ARG A CA 1
ATOM 1550 C C . ARG A 1 209 ? -6.928 22.904 -52.633 1.00 88.00 209 ARG A C 1
ATOM 1552 O O . ARG A 1 209 ? -6.969 22.723 -53.848 1.00 88.00 209 ARG A O 1
ATOM 1559 N N . ARG A 1 210 ? -7.480 23.968 -52.042 1.00 84.81 210 ARG A N 1
ATOM 1560 C CA . ARG A 1 210 ? -8.113 25.068 -52.787 1.00 84.81 210 ARG A CA 1
ATOM 1561 C C . ARG A 1 210 ? -7.094 25.800 -53.654 1.00 84.81 210 ARG A C 1
ATOM 1563 O O . ARG A 1 210 ? -7.343 25.987 -54.839 1.00 84.81 210 ARG A O 1
ATOM 1570 N N . ARG A 1 211 ? -5.916 26.106 -53.103 1.00 81.69 211 ARG A N 1
ATOM 1571 C CA . ARG A 1 211 ? -4.839 26.796 -53.828 1.00 81.69 211 ARG A CA 1
ATOM 1572 C C . ARG A 1 211 ? -4.289 25.971 -54.994 1.00 81.69 211 ARG A C 1
ATOM 1574 O O . ARG A 1 211 ? -4.043 26.517 -56.061 1.00 81.69 211 ARG A O 1
ATOM 1581 N N . ARG A 1 212 ? -4.162 24.647 -54.837 1.00 73.50 212 ARG A N 1
ATOM 1582 C CA . ARG A 1 212 ? -3.712 23.748 -55.921 1.00 73.50 212 ARG A CA 1
ATOM 1583 C C . ARG A 1 212 ? -4.741 23.563 -57.041 1.00 73.50 212 ARG A C 1
ATOM 1585 O O . ARG A 1 212 ? -4.367 23.185 -58.147 1.00 73.50 212 ARG A O 1
ATOM 1592 N N . ARG A 1 213 ? -6.028 23.829 -56.791 1.00 65.69 213 ARG A N 1
ATOM 1593 C CA . ARG A 1 213 ? -7.069 23.794 -57.835 1.00 65.69 213 ARG A CA 1
ATOM 1594 C C . ARG A 1 213 ? -7.045 25.033 -58.739 1.00 65.69 213 ARG A C 1
ATOM 1596 O O . ARG A 1 213 ? -7.589 24.968 -59.834 1.00 65.69 213 ARG A O 1
ATOM 1603 N N . SER A 1 214 ? -6.350 26.101 -58.344 1.00 57.88 214 SER A N 1
ATOM 1604 C CA . SER A 1 214 ? -6.181 27.317 -59.152 1.00 57.88 214 SER A CA 1
ATOM 1605 C C . SER A 1 214 ? -5.066 27.233 -60.210 1.00 57.88 214 SER A C 1
ATOM 1607 O O . SER A 1 214 ? -4.872 28.194 -60.940 1.00 57.88 214 SER A O 1
ATOM 1609 N N . THR A 1 215 ? -4.349 26.106 -60.343 1.00 57.22 215 THR A N 1
ATOM 1610 C CA . THR A 1 215 ? -3.245 25.941 -61.324 1.00 57.22 215 THR A CA 1
ATOM 1611 C C . THR A 1 215 ? -3.579 24.955 -62.458 1.00 57.22 215 THR A C 1
ATOM 1613 O O . THR A 1 215 ? -2.689 24.429 -63.114 1.00 57.22 215 THR A O 1
ATOM 1616 N N . LYS A 1 216 ? -4.865 24.684 -62.729 1.00 55.28 216 LYS A N 1
ATOM 1617 C CA . LYS A 1 216 ? -5.302 23.868 -63.887 1.00 55.28 216 LYS A CA 1
ATOM 1618 C C . LYS A 1 216 ? -6.114 24.655 -64.924 1.00 55.28 216 LYS A C 1
ATOM 1620 O O . LYS A 1 216 ? -7.055 24.127 -65.504 1.00 55.28 216 LYS A O 1
ATOM 1625 N N . GLN A 1 217 ? -5.743 25.905 -65.181 1.00 51.31 217 GLN A N 1
ATOM 1626 C CA . GLN A 1 217 ? -6.174 26.634 -66.377 1.00 51.31 217 GLN A CA 1
ATOM 1627 C C . GLN A 1 217 ? -4.972 27.352 -66.987 1.00 51.31 217 GLN A C 1
ATOM 1629 O O . GLN A 1 217 ? -4.775 28.532 -66.745 1.00 51.31 217 GLN A O 1
ATOM 1634 N N . GLN A 1 218 ? -4.137 26.603 -67.708 1.00 49.47 218 GLN A N 1
ATOM 1635 C CA . GLN A 1 218 ? -3.330 27.059 -68.849 1.00 49.47 218 GLN A CA 1
ATOM 1636 C C . GLN A 1 218 ? -2.576 25.842 -69.402 1.00 49.47 218 GLN A C 1
ATOM 1638 O O . GLN A 1 218 ? -1.401 25.618 -69.147 1.00 49.47 218 GLN A O 1
ATOM 1643 N N . ALA A 1 219 ? -3.312 24.994 -70.112 1.00 50.69 219 ALA A N 1
ATOM 1644 C CA . ALA A 1 219 ? -2.752 23.996 -71.014 1.00 50.69 219 ALA A CA 1
ATOM 1645 C C . ALA A 1 219 ? -3.737 23.828 -72.173 1.00 50.69 219 ALA A C 1
ATOM 1647 O O . ALA A 1 219 ? -4.447 22.834 -72.268 1.00 50.69 219 ALA A O 1
ATOM 1648 N N . SER A 1 220 ? -3.857 24.872 -72.989 1.00 50.50 220 SER A N 1
ATOM 1649 C CA . SER A 1 220 ? -4.385 24.772 -74.346 1.00 50.50 220 SER A CA 1
ATOM 1650 C C . SER A 1 220 ? -3.967 26.025 -75.108 1.00 50.50 220 SER A C 1
ATOM 1652 O O . SER A 1 220 ? -4.503 27.095 -74.832 1.00 50.50 220 SER A O 1
ATOM 1654 N N . LEU A 1 221 ? -2.943 25.893 -75.961 1.00 50.78 221 LEU A N 1
ATOM 1655 C CA . LEU A 1 221 ? -2.769 26.530 -77.279 1.00 50.78 221 LEU A CA 1
ATOM 1656 C C . LEU A 1 221 ? -1.283 26.562 -77.676 1.00 50.78 221 LEU A C 1
ATOM 1658 O O . LEU A 1 221 ? -0.461 27.167 -76.996 1.00 50.78 221 LEU A O 1
ATOM 1662 N N . GLY A 1 222 ? -0.990 25.958 -78.830 1.00 40.59 222 GLY A N 1
ATOM 1663 C CA . GLY A 1 222 ? 0.302 26.001 -79.521 1.00 40.59 222 GLY A CA 1
ATOM 1664 C C . GLY A 1 222 ? 1.221 24.851 -79.108 1.00 40.59 222 GLY A C 1
ATOM 1665 O O . GLY A 1 222 ? 1.487 24.649 -77.936 1.00 40.59 222 GLY A O 1
ATOM 1666 N N . GLY A 1 223 ? 1.747 24.020 -79.991 1.00 37.50 223 GLY A N 1
ATOM 1667 C CA . GLY A 1 223 ? 1.777 24.028 -81.441 1.00 37.50 223 GLY A CA 1
ATOM 1668 C C . GLY A 1 223 ? 2.687 22.869 -81.835 1.00 37.50 223 GLY A C 1
ATOM 1669 O O . GLY A 1 223 ? 3.717 22.626 -81.212 1.00 37.50 223 GLY A O 1
ATOM 1670 N N . GLU A 1 224 ? 2.228 22.114 -82.813 1.00 57.06 224 GLU A N 1
ATOM 1671 C CA . GLU A 1 224 ? 2.859 20.951 -83.416 1.00 57.06 224 GLU A CA 1
ATOM 1672 C C . GLU A 1 224 ? 4.267 21.238 -83.952 1.00 57.06 224 GLU A C 1
ATOM 1674 O O . GLU A 1 224 ? 4.394 22.006 -84.898 1.00 57.06 224 GLU A O 1
ATOM 1679 N N . ILE A 1 225 ? 5.305 20.579 -83.411 1.00 49.12 225 ILE A N 1
ATOM 1680 C CA . ILE A 1 225 ? 6.573 20.324 -84.121 1.00 49.12 225 ILE A CA 1
ATOM 1681 C C . ILE A 1 225 ? 7.134 18.957 -83.686 1.00 49.12 225 ILE A C 1
ATOM 1683 O O . ILE A 1 225 ? 7.372 18.702 -82.506 1.00 49.12 225 ILE A O 1
ATOM 1687 N N . LYS A 1 226 ? 7.337 18.075 -84.675 1.00 45.25 226 LYS A N 1
ATOM 1688 C CA . LYS A 1 226 ? 7.993 16.756 -84.581 1.00 45.25 226 LYS A CA 1
ATOM 1689 C C . LYS A 1 226 ? 9.352 16.812 -83.858 1.00 45.25 226 LYS A C 1
ATOM 1691 O O . LYS A 1 226 ? 10.142 17.707 -84.155 1.00 45.25 226 LYS A O 1
ATOM 1696 N N . PRO A 1 227 ? 9.718 15.796 -83.057 1.00 58.44 227 PRO A N 1
ATOM 1697 C CA . PRO A 1 227 ? 11.096 15.629 -82.613 1.00 58.44 227 PRO A CA 1
ATOM 1698 C C . PRO A 1 227 ? 11.946 14.940 -83.701 1.00 58.44 227 PRO A C 1
ATOM 1700 O O . PRO A 1 227 ? 11.516 13.923 -84.256 1.00 58.44 227 PRO A O 1
ATOM 1703 N N . PRO A 1 228 ? 13.163 15.427 -84.004 1.00 54.66 228 PRO A N 1
ATOM 1704 C CA . PRO A 1 228 ? 14.172 14.617 -84.662 1.00 54.66 228 PRO A CA 1
ATOM 1705 C C . PRO A 1 228 ? 14.836 13.667 -83.655 1.00 54.66 228 PRO A C 1
ATOM 1707 O O . PRO A 1 228 ? 15.135 14.016 -82.515 1.00 54.66 228 PRO A O 1
ATOM 1710 N N . VAL A 1 229 ? 15.063 12.446 -84.126 1.00 51.09 229 VAL A N 1
ATOM 1711 C CA . VAL A 1 229 ? 15.851 11.383 -83.499 1.00 51.09 229 VAL A CA 1
ATOM 1712 C C . VAL A 1 229 ? 17.310 11.828 -83.369 1.00 51.09 229 VAL A C 1
ATOM 1714 O O . VAL A 1 229 ? 17.912 12.176 -84.380 1.00 51.09 229 VAL A O 1
ATOM 1717 N N . LEU A 1 230 ? 17.899 11.742 -82.169 1.00 49.38 230 LEU A N 1
ATOM 1718 C CA . LEU A 1 230 ? 19.355 11.699 -81.969 1.00 49.38 230 LEU A CA 1
ATOM 1719 C C . LEU A 1 230 ? 19.720 10.678 -80.873 1.00 49.38 230 LEU A C 1
ATOM 1721 O O . LEU A 1 230 ? 19.038 10.555 -79.858 1.00 49.38 230 LEU A O 1
ATOM 1725 N N . LEU A 1 231 ? 20.771 9.909 -81.168 1.00 52.00 231 LEU A N 1
ATOM 1726 C CA . LEU A 1 231 ? 21.243 8.680 -80.521 1.00 52.00 231 LEU A CA 1
ATOM 1727 C C . LEU A 1 231 ? 21.782 8.851 -79.080 1.00 52.00 231 LEU A C 1
ATOM 1729 O O . LEU A 1 231 ? 22.222 9.940 -78.713 1.00 52.00 231 LEU A O 1
ATOM 1733 N N . PRO A 1 232 ? 21.863 7.756 -78.290 1.00 52.03 232 PRO A N 1
ATOM 1734 C CA . PRO A 1 232 ? 22.484 7.754 -76.971 1.00 52.03 232 PRO A CA 1
ATOM 1735 C C . PRO A 1 232 ? 23.999 7.523 -77.076 1.00 52.03 232 PRO A C 1
ATOM 1737 O O . PRO A 1 232 ? 24.444 6.486 -77.560 1.00 52.03 232 PRO A O 1
ATOM 1740 N N . THR A 1 233 ? 24.807 8.461 -76.579 1.00 43.91 233 THR A N 1
ATOM 1741 C CA . THR A 1 233 ? 26.240 8.223 -76.336 1.00 43.91 233 THR A CA 1
ATOM 1742 C C . THR A 1 233 ? 26.687 9.031 -75.124 1.00 43.91 233 THR A C 1
ATOM 1744 O O . THR A 1 233 ? 26.464 10.237 -75.090 1.00 43.91 233 THR A O 1
ATOM 1747 N N . GLY A 1 234 ? 27.321 8.390 -74.138 1.00 44.72 234 GLY A N 1
ATOM 1748 C CA . GLY A 1 234 ? 28.008 9.107 -73.059 1.00 44.72 234 GLY A CA 1
ATOM 1749 C C . GLY A 1 234 ? 27.933 8.440 -71.690 1.00 44.72 234 GLY A C 1
ATOM 1750 O O . GLY A 1 234 ? 27.204 8.882 -70.811 1.00 44.72 234 GLY A O 1
ATOM 1751 N N . THR A 1 235 ? 28.720 7.385 -71.513 1.00 54.38 235 THR A N 1
ATOM 1752 C CA . THR A 1 235 ? 29.186 6.835 -70.230 1.00 54.38 235 THR A CA 1
ATOM 1753 C C . THR A 1 235 ? 29.670 7.917 -69.246 1.00 54.38 235 THR A C 1
ATOM 1755 O O . THR A 1 235 ? 30.494 8.743 -69.642 1.00 54.38 235 THR A O 1
ATOM 1758 N N . PRO A 1 236 ? 29.268 7.891 -67.960 1.00 60.09 236 PRO A N 1
ATOM 1759 C CA . PRO A 1 236 ? 29.904 8.700 -66.920 1.00 60.09 236 PRO A CA 1
ATOM 1760 C C . PRO A 1 236 ? 31.191 8.025 -66.387 1.00 60.09 236 PRO A C 1
ATOM 1762 O O . PRO A 1 236 ? 31.190 6.811 -66.167 1.00 60.09 236 PRO A O 1
ATOM 1765 N N . PRO A 1 237 ? 32.289 8.770 -66.145 1.00 64.50 237 PRO A N 1
ATOM 1766 C CA . PRO A 1 237 ? 33.486 8.229 -65.503 1.00 64.50 237 PRO A CA 1
ATOM 1767 C C . PRO A 1 237 ? 33.278 8.006 -63.989 1.00 64.50 237 PRO A C 1
ATOM 1769 O O . PRO A 1 237 ? 32.520 8.745 -63.353 1.00 64.50 237 PRO A O 1
ATOM 1772 N N . PRO A 1 238 ? 33.960 7.018 -63.378 1.00 63.06 238 PRO A N 1
ATOM 1773 C CA . PRO A 1 238 ? 33.8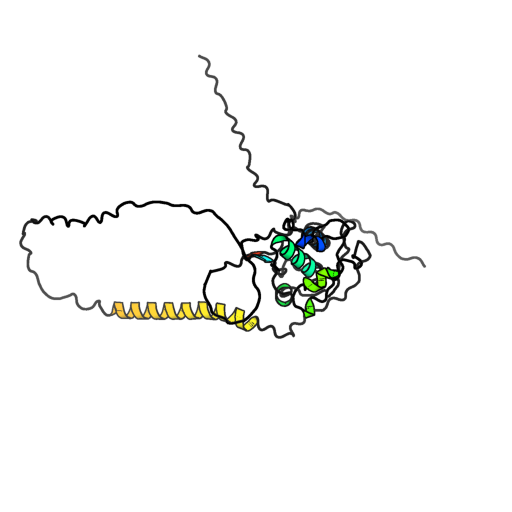53 6.745 -61.949 1.00 63.06 238 PRO A CA 1
ATOM 1774 C C . PRO A 1 238 ? 34.612 7.794 -61.124 1.00 63.06 238 PRO A C 1
ATOM 1776 O O . PRO A 1 238 ? 35.800 8.032 -61.341 1.00 63.06 238 PRO A O 1
ATOM 1779 N N . MET A 1 239 ? 33.948 8.390 -60.129 1.00 51.62 239 MET A N 1
ATOM 1780 C CA . MET A 1 239 ? 34.634 9.182 -59.107 1.00 51.62 239 MET A CA 1
ATOM 1781 C C . MET A 1 239 ? 35.284 8.268 -58.064 1.00 51.62 239 MET A C 1
ATOM 1783 O O . MET A 1 239 ? 34.633 7.465 -57.396 1.00 51.62 239 MET A O 1
ATOM 1787 N N . ILE A 1 240 ? 36.596 8.434 -57.943 1.00 47.66 240 ILE A N 1
ATOM 1788 C CA . ILE A 1 240 ? 37.500 7.788 -56.996 1.00 47.66 240 ILE A CA 1
ATOM 1789 C C . ILE A 1 240 ? 37.204 8.305 -55.578 1.00 47.66 240 ILE A C 1
ATOM 1791 O O . ILE A 1 240 ? 37.251 9.507 -55.322 1.00 47.66 240 ILE A O 1
ATOM 1795 N N . ARG A 1 241 ? 36.915 7.392 -54.642 1.00 46.97 241 ARG A N 1
ATOM 1796 C CA . ARG A 1 241 ? 36.856 7.678 -53.198 1.00 46.97 241 ARG A CA 1
ATOM 1797 C C . ARG A 1 241 ? 38.278 7.789 -52.627 1.00 46.97 241 ARG A C 1
ATOM 1799 O O . ARG A 1 241 ? 39.070 6.875 -52.858 1.00 46.97 241 ARG A O 1
ATOM 1806 N N . PRO A 1 242 ? 38.601 8.812 -51.817 1.00 48.38 242 PRO A N 1
ATOM 1807 C CA . PRO A 1 242 ? 39.831 8.816 -51.036 1.00 48.38 242 PRO A CA 1
ATOM 1808 C C . PRO A 1 242 ? 39.743 7.777 -49.912 1.00 48.38 242 PRO A C 1
ATOM 1810 O O . PRO A 1 242 ? 38.881 7.847 -49.036 1.00 48.38 242 PRO A O 1
ATOM 1813 N N . VAL A 1 243 ? 40.649 6.804 -49.952 1.00 46.62 243 VAL A N 1
ATOM 1814 C CA . VAL A 1 243 ? 40.932 5.870 -48.859 1.00 46.62 243 VAL A CA 1
ATOM 1815 C C . VAL A 1 243 ? 41.724 6.629 -47.798 1.00 46.62 243 VAL A C 1
ATOM 1817 O O . VAL A 1 243 ? 42.895 6.942 -48.004 1.00 46.62 243 VAL A O 1
ATOM 1820 N N . VAL A 1 244 ? 41.102 6.923 -46.657 1.00 46.38 244 VAL A N 1
ATOM 1821 C CA . VAL A 1 244 ? 41.829 7.384 -45.469 1.00 46.38 244 VAL A CA 1
ATOM 1822 C C . VAL A 1 244 ? 42.244 6.151 -44.674 1.00 46.38 244 VAL A C 1
ATOM 1824 O O . VAL A 1 244 ? 41.422 5.514 -44.018 1.00 46.38 244 VAL A O 1
ATOM 1827 N N . LYS A 1 245 ? 43.532 5.806 -44.761 1.00 42.84 245 LYS A N 1
ATOM 1828 C CA . LYS A 1 245 ? 44.185 4.853 -43.860 1.00 42.84 245 LYS A CA 1
ATOM 1829 C C . LYS A 1 245 ? 44.217 5.464 -42.457 1.00 42.84 245 LYS A C 1
ATOM 1831 O O . LYS A 1 245 ? 44.971 6.405 -42.234 1.00 42.84 245 LYS A O 1
ATOM 1836 N N . HIS A 1 246 ? 43.431 4.931 -41.528 1.00 48.28 246 HIS A N 1
ATOM 1837 C CA . HIS A 1 246 ? 43.706 5.118 -40.105 1.00 48.28 246 HIS A CA 1
ATOM 1838 C C . HIS A 1 246 ? 44.554 3.940 -39.652 1.00 48.28 246 HIS A C 1
ATOM 1840 O O . HIS A 1 246 ? 44.103 2.798 -39.679 1.00 48.28 246 HIS A O 1
ATOM 1846 N N . GLY A 1 247 ? 45.817 4.250 -39.367 1.00 40.44 247 GLY A N 1
ATOM 1847 C CA . GLY A 1 247 ? 46.786 3.318 -38.824 1.00 40.44 247 GLY A CA 1
ATOM 1848 C C . GLY A 1 247 ? 46.408 2.882 -37.416 1.00 40.44 247 GLY A C 1
ATOM 1849 O O . GLY A 1 247 ? 45.822 3.638 -36.640 1.00 40.44 247 GLY A O 1
ATOM 1850 N N . ASP A 1 248 ? 46.769 1.638 -37.146 1.00 45.22 248 ASP A N 1
ATOM 1851 C CA . ASP A 1 248 ? 46.741 0.968 -35.859 1.00 45.22 248 ASP A CA 1
ATOM 1852 C C . ASP A 1 248 ? 47.438 1.794 -34.776 1.00 45.22 248 ASP A C 1
ATOM 1854 O O . ASP A 1 248 ? 48.517 2.324 -35.028 1.00 45.22 248 ASP A O 1
ATOM 1858 N N . MET A 1 249 ? 46.868 1.838 -33.567 1.00 43.72 249 MET A N 1
ATOM 1859 C CA . MET A 1 249 ? 47.615 1.781 -32.302 1.00 43.72 249 MET A CA 1
ATOM 1860 C C . MET A 1 249 ? 46.674 1.530 -31.103 1.00 43.72 249 MET A C 1
ATOM 1862 O O . MET A 1 249 ? 45.472 1.774 -31.200 1.00 43.72 249 MET A O 1
ATOM 1866 N N . PRO A 1 250 ? 47.191 0.939 -30.009 1.00 47.88 250 PRO A N 1
ATOM 1867 C CA . PRO A 1 250 ? 46.583 -0.249 -29.418 1.00 47.88 250 PRO A CA 1
ATOM 1868 C C . PRO A 1 250 ? 45.803 -0.007 -28.121 1.00 47.88 250 PRO A C 1
ATOM 1870 O O . PRO A 1 250 ? 45.961 0.993 -27.425 1.00 47.88 250 PRO A O 1
ATOM 1873 N N . PHE A 1 251 ? 45.008 -1.024 -27.782 1.00 44.12 251 PHE A N 1
ATOM 1874 C CA . PHE A 1 251 ? 44.403 -1.251 -26.477 1.00 44.12 251 PHE A CA 1
ATOM 1875 C C . PHE A 1 251 ? 45.453 -1.278 -25.361 1.00 44.12 251 PHE A C 1
ATOM 1877 O O . PHE A 1 251 ? 46.356 -2.114 -25.373 1.00 44.12 251 PHE A O 1
ATOM 1884 N N . THR A 1 252 ? 45.250 -0.461 -24.331 1.00 39.75 252 THR A N 1
ATOM 1885 C CA . THR A 1 252 ? 45.762 -0.729 -22.986 1.00 39.75 252 THR A CA 1
ATOM 1886 C C . THR A 1 252 ? 44.611 -0.611 -21.993 1.00 39.75 252 THR A C 1
ATOM 1888 O O . THR A 1 252 ? 44.016 0.444 -21.789 1.00 39.75 252 THR A O 1
ATOM 1891 N N . TYR A 1 253 ? 44.259 -1.750 -21.404 1.00 41.62 253 TYR A N 1
ATOM 1892 C CA . TYR A 1 253 ? 43.447 -1.814 -20.200 1.00 41.62 253 TYR A CA 1
ATOM 1893 C C . TYR A 1 253 ? 44.322 -1.334 -19.036 1.00 41.62 253 TYR A C 1
ATOM 1895 O O . TYR A 1 253 ? 45.467 -1.767 -18.905 1.00 41.62 253 TYR A O 1
ATOM 1903 N N . ASN A 1 254 ? 43.804 -0.449 -18.188 1.00 38.31 254 ASN A N 1
ATOM 1904 C CA . ASN A 1 254 ? 44.433 -0.163 -16.905 1.00 38.31 254 ASN A CA 1
ATOM 1905 C C . ASN A 1 254 ? 43.434 -0.439 -15.782 1.00 38.31 254 ASN A C 1
ATOM 1907 O O . ASN A 1 254 ? 42.488 0.313 -15.562 1.00 38.31 254 ASN A O 1
ATOM 1911 N N . SER A 1 255 ? 43.674 -1.554 -15.099 1.00 43.84 255 SER A N 1
ATOM 1912 C CA . SER A 1 255 ? 43.129 -1.867 -13.788 1.00 43.84 255 SER A CA 1
ATOM 1913 C C . SER A 1 255 ? 44.176 -1.477 -12.757 1.00 43.84 255 SER A C 1
ATOM 1915 O O . SER A 1 255 ? 45.197 -2.157 -12.699 1.00 43.84 255 SER A O 1
ATOM 1917 N N . SER A 1 256 ? 43.936 -0.455 -11.929 1.00 36.59 256 SER A N 1
ATOM 1918 C CA . SER A 1 256 ? 44.275 -0.473 -10.492 1.00 36.59 256 SER A CA 1
ATOM 1919 C C . SER A 1 256 ? 43.975 0.847 -9.756 1.00 36.59 256 SER A C 1
ATOM 1921 O O . SER A 1 256 ? 44.540 1.888 -10.054 1.00 36.59 256 SER A O 1
ATOM 1923 N N . LEU A 1 257 ? 43.171 0.688 -8.697 1.00 41.81 257 LEU A N 1
ATOM 1924 C CA . LEU A 1 257 ? 43.359 1.201 -7.332 1.00 41.81 257 LEU A CA 1
ATOM 1925 C C . LEU A 1 257 ? 43.041 2.668 -6.962 1.00 41.81 257 LEU A C 1
ATOM 1927 O O . LEU A 1 257 ? 43.522 3.628 -7.544 1.00 41.81 257 LEU A O 1
ATOM 1931 N N . ALA A 1 258 ? 42.371 2.726 -5.802 1.00 36.88 258 ALA A N 1
ATOM 1932 C CA . ALA A 1 258 ? 42.440 3.719 -4.729 1.00 36.88 258 ALA A CA 1
ATOM 1933 C C . ALA A 1 258 ? 41.422 4.875 -4.721 1.00 36.88 258 ALA A C 1
ATOM 1935 O O . ALA A 1 258 ? 41.570 5.915 -5.353 1.00 36.88 258 ALA A O 1
ATOM 1936 N N . VAL A 1 259 ? 40.430 4.684 -3.847 1.00 42.25 259 VAL A N 1
ATOM 1937 C CA . VAL A 1 259 ? 39.700 5.723 -3.109 1.00 42.25 259 VAL A CA 1
ATOM 1938 C C . VAL A 1 259 ? 40.702 6.541 -2.276 1.00 42.25 259 VAL A C 1
ATOM 1940 O O . VAL A 1 259 ? 41.652 5.962 -1.741 1.00 42.25 259 VAL A O 1
ATOM 1943 N N . PRO A 1 260 ? 40.461 7.844 -2.067 1.00 44.94 260 PRO A N 1
ATOM 1944 C CA . PRO A 1 260 ? 40.270 8.268 -0.682 1.00 44.94 260 PRO A CA 1
ATOM 1945 C C . PRO A 1 260 ? 39.128 9.278 -0.480 1.00 44.94 260 PRO A C 1
ATOM 1947 O O . PRO A 1 260 ? 38.808 10.109 -1.324 1.00 44.94 260 PRO A O 1
ATOM 1950 N N . TYR A 1 261 ? 38.539 9.161 0.708 1.00 33.16 261 TYR A N 1
ATOM 1951 C CA . TYR A 1 261 ? 37.643 10.094 1.393 1.00 33.16 261 TYR A CA 1
ATOM 1952 C C . TYR A 1 261 ? 38.113 11.559 1.314 1.00 33.16 261 TYR A C 1
ATOM 1954 O O . TYR A 1 261 ? 39.287 11.817 1.568 1.00 33.16 261 TYR A O 1
ATOM 1962 N N . SER A 1 262 ? 37.191 12.517 1.136 1.00 30.06 262 SER A N 1
ATOM 1963 C CA . SER A 1 262 ? 37.165 13.748 1.948 1.00 30.06 262 SER A CA 1
ATOM 1964 C C . SER A 1 262 ? 35.861 14.546 1.792 1.00 30.06 262 SER A C 1
ATOM 1966 O O . SER A 1 262 ? 35.119 14.420 0.825 1.00 30.06 262 SER A O 1
ATOM 1968 N N . THR A 1 263 ? 35.616 15.339 2.822 1.00 35.31 263 THR A N 1
ATOM 1969 C CA . THR A 1 263 ? 34.419 16.005 3.335 1.00 35.31 263 THR A CA 1
ATOM 1970 C C . THR A 1 263 ? 33.954 17.269 2.601 1.00 35.31 263 THR A C 1
ATOM 1972 O O . THR A 1 263 ? 34.779 18.099 2.231 1.00 35.31 263 THR A O 1
ATOM 1975 N N . GLY A 1 264 ? 32.641 17.529 2.660 1.00 30.61 264 GLY A N 1
ATOM 1976 C CA . GLY A 1 264 ? 32.103 18.881 2.895 1.00 30.61 264 GLY A CA 1
ATOM 1977 C C . GLY A 1 264 ? 31.669 19.707 1.673 1.00 30.61 264 GLY A C 1
ATOM 1978 O O . GLY A 1 264 ? 32.049 19.395 0.555 1.00 30.61 264 GLY A O 1
ATOM 1979 N N . PRO A 1 265 ? 30.809 20.725 1.881 1.00 52.03 265 PRO A N 1
ATOM 1980 C CA . PRO A 1 265 ? 29.576 20.919 1.109 1.00 52.03 265 PRO A CA 1
ATOM 1981 C C . PRO A 1 265 ? 29.664 22.049 0.069 1.00 52.03 265 PRO A C 1
ATOM 1983 O O . PRO A 1 265 ? 30.540 22.901 0.175 1.00 52.03 265 PRO A O 1
ATOM 1986 N N . THR A 1 266 ? 28.723 22.101 -0.888 1.00 29.67 266 THR A N 1
ATOM 1987 C CA . THR A 1 266 ? 27.842 23.257 -1.219 1.00 29.67 266 THR A CA 1
ATOM 1988 C C . THR A 1 266 ? 27.074 23.004 -2.532 1.00 29.67 266 THR A C 1
ATOM 1990 O O . THR A 1 266 ? 27.610 22.521 -3.523 1.00 29.67 266 THR A O 1
ATOM 1993 N N . THR A 1 267 ? 25.786 23.338 -2.483 1.00 33.91 267 THR A N 1
ATOM 1994 C CA . THR A 1 267 ? 24.763 23.530 -3.527 1.00 33.91 267 THR A CA 1
ATOM 1995 C C . THR A 1 267 ? 25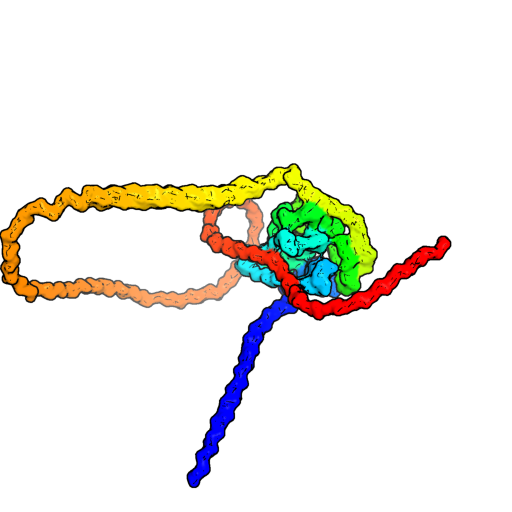.274 24.212 -4.807 1.00 33.91 267 THR A C 1
ATOM 1997 O O . THR A 1 267 ? 26.048 25.140 -4.660 1.00 33.91 267 THR A O 1
ATOM 2000 N N . ILE A 1 268 ? 24.785 23.843 -6.008 1.00 31.66 268 ILE A N 1
ATOM 2001 C CA . ILE A 1 268 ? 24.104 24.683 -7.041 1.00 31.66 268 ILE A CA 1
ATOM 2002 C C . ILE A 1 268 ? 23.572 23.744 -8.159 1.00 31.66 268 ILE A C 1
ATOM 2004 O O . ILE A 1 268 ? 24.243 22.810 -8.586 1.00 31.66 268 ILE A O 1
ATOM 2008 N N . TYR A 1 269 ? 22.343 24.014 -8.611 1.00 29.95 269 TYR A N 1
ATOM 2009 C CA . TYR A 1 269 ? 21.630 23.431 -9.757 1.00 29.95 269 TYR A CA 1
ATOM 2010 C C . TYR A 1 269 ? 22.407 23.501 -11.087 1.00 29.95 269 TYR A C 1
ATOM 2012 O O . TYR A 1 269 ? 23.062 24.504 -11.344 1.00 29.95 269 TYR A O 1
ATOM 2020 N N . THR A 1 270 ? 22.201 22.544 -12.005 1.00 27.06 270 THR A N 1
ATOM 2021 C CA . THR A 1 270 ? 21.758 22.811 -13.397 1.00 27.06 270 THR A CA 1
ATOM 2022 C C . THR A 1 270 ? 21.552 21.510 -14.190 1.00 27.06 270 THR A C 1
ATOM 2024 O O . THR A 1 270 ? 22.358 20.590 -14.176 1.00 27.06 270 THR A O 1
ATOM 2027 N N . THR A 1 271 ? 20.398 21.509 -14.852 1.00 34.91 271 THR A N 1
ATOM 2028 C CA . THR A 1 271 ? 19.781 20.663 -15.884 1.00 34.91 271 THR A CA 1
ATOM 2029 C C . THR A 1 271 ? 20.623 19.699 -16.729 1.00 34.91 271 THR A C 1
ATOM 2031 O O . THR A 1 271 ? 21.639 20.087 -17.298 1.00 34.91 271 THR A O 1
ATOM 2034 N N . GLY A 1 272 ? 20.014 18.544 -17.042 1.00 30.19 272 GLY A N 1
ATOM 2035 C CA . GLY A 1 272 ? 20.097 17.961 -18.386 1.00 30.19 272 GLY A CA 1
ATOM 2036 C C . GLY A 1 272 ? 20.050 16.435 -18.462 1.00 30.19 272 GLY A C 1
ATOM 2037 O O . GLY A 1 272 ? 21.087 15.789 -18.438 1.00 30.19 272 GLY A O 1
ATOM 2038 N N . SER A 1 273 ? 18.865 15.852 -18.652 1.00 31.58 273 SER A N 1
ATOM 2039 C CA . SER A 1 273 ? 18.619 14.889 -19.741 1.00 31.58 273 SER A CA 1
ATOM 2040 C C . SER A 1 273 ? 17.172 14.399 -19.715 1.00 31.58 273 SER A C 1
ATOM 2042 O O . SER A 1 273 ? 16.664 13.849 -18.744 1.00 31.58 273 SER A O 1
ATOM 2044 N N . SER A 1 274 ? 16.501 14.644 -20.829 1.00 39.16 274 SER A N 1
ATOM 2045 C CA . SER A 1 274 ? 15.232 14.061 -21.219 1.00 39.16 274 SER A CA 1
ATOM 2046 C C . SER A 1 274 ? 15.416 12.566 -21.488 1.00 39.16 274 SER A C 1
ATOM 2048 O O . SER A 1 274 ? 16.114 12.175 -22.421 1.00 39.16 274 SER A O 1
ATOM 2050 N N . GLN A 1 275 ? 14.742 11.733 -20.703 1.00 33.28 275 GLN A N 1
ATOM 2051 C CA . GLN A 1 275 ? 14.389 10.368 -21.079 1.00 33.28 275 GLN A CA 1
ATOM 2052 C C . GLN A 1 275 ? 12.866 10.270 -20.997 1.00 33.28 275 GLN A C 1
ATOM 2054 O O . GLN A 1 275 ? 12.257 10.623 -19.989 1.00 33.28 275 GLN A O 1
ATOM 2059 N N . LEU A 1 276 ? 12.258 9.871 -22.112 1.00 37.53 276 LEU A N 1
ATOM 2060 C CA . LEU A 1 276 ? 10.846 9.524 -22.213 1.00 37.53 276 LEU A CA 1
ATOM 2061 C C . LEU A 1 276 ? 10.602 8.294 -21.341 1.00 37.53 276 LEU A C 1
ATOM 2063 O O . LEU A 1 276 ? 10.784 7.163 -21.784 1.00 37.53 276 LEU A O 1
ATOM 2067 N N . ASP A 1 277 ? 10.219 8.525 -20.095 1.00 36.53 277 ASP A N 1
ATOM 2068 C CA . ASP A 1 277 ? 9.843 7.457 -19.189 1.00 36.53 277 ASP A CA 1
ATOM 2069 C C . ASP A 1 277 ? 8.383 7.078 -19.459 1.00 36.53 277 ASP A C 1
ATOM 2071 O O . ASP A 1 277 ? 7.449 7.850 -19.221 1.00 36.53 277 ASP A O 1
ATOM 2075 N N . SER A 1 278 ? 8.187 5.900 -20.047 1.00 45.41 278 SER A N 1
ATOM 2076 C CA . SER A 1 278 ? 6.860 5.316 -20.235 1.00 45.41 278 SER A CA 1
ATOM 2077 C C . SER A 1 278 ? 6.346 4.829 -18.881 1.00 45.41 278 SER A C 1
ATOM 2079 O O . SER A 1 278 ? 6.506 3.658 -18.530 1.00 45.41 278 SER A O 1
ATOM 2081 N N . SER A 1 279 ? 5.733 5.731 -18.111 1.00 56.62 279 SER A N 1
ATOM 2082 C CA . SER A 1 279 ? 5.049 5.360 -16.872 1.00 56.62 279 SER A CA 1
ATOM 2083 C C . SER A 1 279 ? 3.911 4.398 -17.211 1.00 56.62 279 SER A C 1
ATOM 2085 O O . SER A 1 279 ? 2.985 4.726 -17.956 1.00 56.62 279 SER A O 1
ATOM 2087 N N . SER A 1 280 ? 4.033 3.162 -16.733 1.00 78.25 280 SER A N 1
ATOM 2088 C CA . SER A 1 280 ? 3.037 2.114 -16.944 1.00 78.25 280 SER A CA 1
ATOM 2089 C C . SER A 1 280 ? 2.189 2.002 -15.684 1.00 78.25 280 SER A C 1
ATOM 2091 O O . SER A 1 280 ? 2.683 1.637 -14.618 1.00 78.25 280 SER A O 1
ATOM 2093 N N . TYR A 1 281 ? 0.910 2.347 -15.810 1.00 83.06 281 TYR A N 1
ATOM 2094 C CA . TYR A 1 281 ? -0.069 2.246 -14.733 1.00 83.06 281 TYR A CA 1
ATOM 2095 C C . TYR A 1 281 ? -0.531 0.799 -14.585 1.00 83.06 281 TYR A C 1
ATOM 2097 O O . TYR A 1 281 ? -0.985 0.192 -15.557 1.00 83.06 281 TYR A O 1
ATOM 2105 N N . ILE A 1 282 ? -0.422 0.251 -13.375 1.00 84.44 282 ILE A N 1
ATOM 2106 C CA . ILE A 1 282 ? -0.817 -1.126 -13.081 1.00 84.44 282 ILE A CA 1
ATOM 2107 C C . ILE A 1 282 ? -1.899 -1.115 -12.005 1.00 84.44 282 ILE A C 1
ATOM 2109 O O . ILE A 1 282 ? -1.681 -0.684 -10.874 1.00 84.44 282 ILE A O 1
ATOM 2113 N N . SER A 1 283 ? -3.085 -1.609 -12.349 1.00 79.94 283 SER A N 1
ATOM 2114 C CA . SER A 1 283 ? -4.121 -1.900 -11.360 1.00 79.94 283 SER A CA 1
ATOM 2115 C C . SER A 1 283 ? -3.916 -3.312 -10.812 1.00 79.94 283 SER A C 1
ATOM 2117 O O . SER A 1 283 ? -3.679 -4.233 -11.597 1.00 79.94 283 SER A O 1
ATOM 2119 N N . PRO A 1 284 ? -4.043 -3.524 -9.494 1.00 78.56 284 PRO A N 1
ATOM 2120 C CA . PRO A 1 284 ? -4.018 -4.864 -8.935 1.00 78.56 284 PRO A CA 1
ATOM 2121 C C . PRO A 1 284 ? -5.111 -5.763 -9.527 1.00 78.56 284 PRO A C 1
ATOM 2123 O O . PRO A 1 284 ? -6.272 -5.348 -9.615 1.00 78.56 284 PRO A O 1
ATOM 2126 N N . ASN A 1 285 ? -4.739 -6.971 -9.959 1.00 69.00 285 ASN A N 1
ATOM 2127 C CA . ASN A 1 285 ? -5.604 -7.815 -10.778 1.00 69.00 285 ASN A CA 1
ATOM 2128 C C . ASN A 1 285 ? -6.509 -8.705 -9.909 1.00 69.00 285 ASN A C 1
ATOM 2130 O O . ASN A 1 285 ? -6.093 -9.222 -8.870 1.00 69.00 285 ASN A O 1
ATOM 2134 N N . PHE A 1 286 ? -7.756 -8.894 -10.341 1.00 62.16 286 PHE A N 1
ATOM 2135 C CA . PHE A 1 286 ? -8.705 -9.808 -9.705 1.00 62.16 286 PHE A CA 1
ATOM 2136 C C . PHE A 1 286 ? -8.911 -11.025 -10.608 1.00 62.16 286 PHE A C 1
ATOM 2138 O O . PHE A 1 286 ? -9.434 -10.901 -11.713 1.00 62.16 286 PHE A O 1
ATOM 2145 N N . THR A 1 287 ? -8.523 -12.206 -10.133 1.00 50.62 287 THR A N 1
ATOM 2146 C CA . THR A 1 287 ? -8.796 -13.483 -10.797 1.00 50.62 287 THR A CA 1
ATOM 2147 C C . THR A 1 287 ? -9.970 -14.158 -10.100 1.00 50.62 287 THR A C 1
ATOM 2149 O O . THR A 1 287 ? -9.796 -14.926 -9.163 1.00 50.62 287 THR A O 1
ATOM 2152 N N . GLY A 1 288 ? -11.189 -13.866 -10.545 1.00 42.00 288 GLY A N 1
ATOM 2153 C CA . GLY A 1 288 ? -12.378 -14.582 -10.094 1.00 42.00 288 GLY A CA 1
ATOM 2154 C C . GLY A 1 288 ? -13.343 -14.802 -11.245 1.00 42.00 288 GLY A C 1
ATOM 2155 O O . GLY A 1 288 ? -14.113 -13.914 -11.596 1.00 42.00 288 GLY A O 1
ATOM 2156 N N . THR A 1 289 ? -13.287 -15.987 -11.846 1.00 38.78 289 THR A N 1
ATOM 2157 C CA . THR A 1 289 ? -14.291 -16.478 -12.791 1.00 38.78 289 THR A CA 1
ATOM 2158 C C . THR A 1 289 ? -15.466 -17.088 -12.029 1.00 38.78 289 THR A C 1
ATOM 2160 O O . THR A 1 289 ? -15.320 -18.045 -11.273 1.00 38.78 289 THR A O 1
ATOM 2163 N N . THR A 1 290 ? -16.650 -16.525 -12.246 1.00 46.41 290 THR A N 1
ATOM 2164 C CA . THR A 1 290 ? -17.956 -17.001 -11.772 1.00 46.41 290 THR A CA 1
ATOM 2165 C C . THR A 1 290 ? -18.426 -18.222 -12.572 1.00 46.41 290 THR A C 1
ATOM 2167 O O . THR A 1 290 ? -18.343 -18.165 -13.793 1.00 46.41 290 THR A O 1
ATOM 2170 N N . MET A 1 291 ? -18.987 -19.254 -11.912 1.00 36.25 291 MET A N 1
ATOM 2171 C CA . MET A 1 291 ? -20.195 -20.040 -12.296 1.00 36.25 291 MET A CA 1
ATOM 2172 C C . MET A 1 291 ? -20.656 -20.881 -11.075 1.00 36.25 291 MET A C 1
ATOM 2174 O O . MET A 1 291 ? -19.895 -21.699 -10.577 1.00 36.25 291 MET A O 1
ATOM 2178 N N . GLN A 1 292 ? -21.748 -20.500 -10.387 1.00 38.75 292 GLN A N 1
ATOM 2179 C CA . GLN A 1 292 ? -23.138 -21.024 -10.477 1.00 38.75 292 GLN A CA 1
ATOM 2180 C C . GLN A 1 292 ? -23.323 -22.408 -9.803 1.00 38.75 292 GLN A C 1
ATOM 2182 O O . GLN A 1 292 ? -22.776 -23.400 -10.261 1.00 38.75 29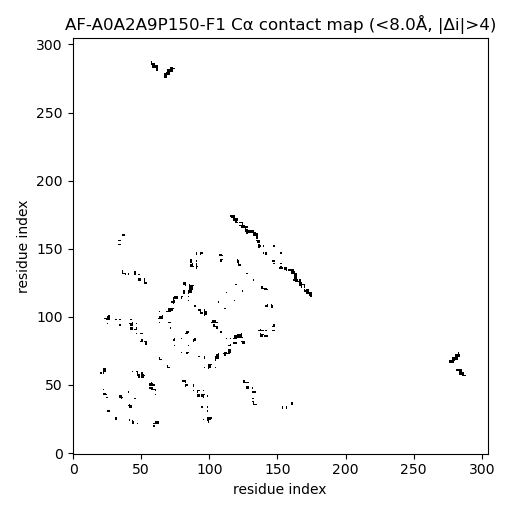2 GLN A O 1
ATOM 2187 N N . THR A 1 293 ? -24.071 -22.560 -8.701 1.00 30.78 293 THR A N 1
ATOM 2188 C CA . THR A 1 293 ? -25.540 -22.760 -8.692 1.00 30.78 293 THR A CA 1
ATOM 2189 C C . THR A 1 293 ? -26.096 -22.760 -7.251 1.00 30.78 293 THR A C 1
ATOM 2191 O O . THR A 1 293 ? -25.489 -23.324 -6.345 1.00 30.78 293 THR A O 1
ATOM 2194 N N . THR A 1 294 ? -27.273 -22.160 -7.045 1.00 37.06 294 THR A N 1
ATOM 2195 C CA . THR A 1 294 ? -28.154 -22.359 -5.872 1.00 37.06 294 THR A CA 1
ATOM 2196 C C . THR A 1 294 ? -28.961 -23.669 -6.016 1.00 37.06 294 THR A C 1
ATOM 2198 O O . THR A 1 294 ? -29.041 -24.203 -7.125 1.00 37.06 294 THR A O 1
ATOM 2201 N N . PRO A 1 295 ? -29.568 -24.210 -4.933 1.00 43.03 295 PRO A N 1
ATOM 2202 C CA . PRO A 1 295 ? -30.926 -23.790 -4.564 1.00 43.03 295 PRO A CA 1
ATOM 2203 C C . PRO A 1 295 ? -31.181 -23.602 -3.050 1.00 43.03 295 PRO A C 1
ATOM 2205 O O . PRO A 1 295 ? -30.368 -23.911 -2.187 1.00 43.03 295 PRO A O 1
ATOM 2208 N N . ALA A 1 296 ? -32.357 -23.030 -2.791 1.00 36.47 296 ALA A N 1
ATOM 2209 C CA . ALA A 1 296 ? -32.897 -22.443 -1.570 1.00 36.47 296 ALA A CA 1
ATOM 2210 C C . ALA A 1 296 ? -33.021 -23.337 -0.318 1.00 36.47 296 ALA A C 1
ATOM 2212 O O . ALA A 1 296 ? -33.302 -24.532 -0.406 1.00 36.47 296 ALA A O 1
ATOM 2213 N N . ARG A 1 297 ? -33.050 -22.683 0.858 1.00 37.22 297 ARG A N 1
ATOM 2214 C CA . ARG A 1 297 ? -33.965 -23.061 1.949 1.00 37.22 297 ARG A CA 1
ATOM 2215 C C . ARG A 1 297 ? -34.370 -21.856 2.808 1.00 37.22 297 ARG A C 1
ATOM 2217 O O . ARG A 1 297 ? -33.559 -21.292 3.530 1.00 37.22 297 ARG A O 1
ATOM 2224 N N . ASN A 1 298 ? -35.651 -21.500 2.707 1.00 42.03 298 ASN A N 1
ATOM 2225 C CA . ASN A 1 298 ? -36.393 -20.685 3.669 1.00 42.03 298 ASN A CA 1
ATOM 2226 C C . ASN A 1 298 ? -36.427 -21.377 5.038 1.00 42.03 298 ASN A C 1
ATOM 2228 O O . ASN A 1 298 ? -36.780 -22.552 5.088 1.00 42.03 298 ASN A O 1
ATOM 2232 N N . TYR A 1 299 ? -36.205 -20.621 6.116 1.00 35.19 299 TYR A N 1
ATOM 2233 C CA . TYR A 1 299 ? -36.844 -20.837 7.420 1.00 35.19 299 TYR A CA 1
ATOM 2234 C C . TYR A 1 299 ? -36.995 -19.488 8.146 1.00 35.19 299 TYR A C 1
ATOM 2236 O O . TYR A 1 299 ? -35.982 -18.862 8.455 1.00 35.19 299 TYR A O 1
ATOM 2244 N N . PRO A 1 300 ? -38.228 -19.030 8.431 1.00 50.31 300 PRO A N 1
ATOM 2245 C CA . PRO A 1 300 ? -38.485 -18.000 9.426 1.00 50.31 300 PRO A CA 1
ATOM 2246 C C . PRO A 1 300 ? -38.759 -18.672 10.782 1.00 50.31 300 PRO A C 1
ATOM 2248 O O . PRO A 1 300 ? -39.589 -19.574 10.875 1.00 50.31 300 PRO A O 1
ATOM 2251 N N . GLY A 1 301 ? -38.058 -18.239 11.828 1.00 38.03 301 GLY A N 1
ATOM 2252 C CA . GLY A 1 301 ? -38.270 -18.677 13.207 1.00 38.03 301 GLY A CA 1
ATOM 2253 C C . GLY A 1 301 ? -38.156 -17.483 14.151 1.00 38.03 301 GLY A C 1
ATOM 2254 O O . GLY A 1 301 ? -37.125 -16.823 14.193 1.00 38.03 301 GLY A O 1
ATOM 2255 N N . THR A 1 302 ? -39.268 -17.194 14.812 1.00 44.84 302 THR A N 1
ATOM 2256 C CA . THR A 1 302 ? -39.624 -16.078 15.706 1.00 44.84 302 THR A CA 1
ATOM 2257 C C . THR A 1 302 ? -38.916 -16.094 17.077 1.00 44.84 302 THR A C 1
ATOM 2259 O O . THR A 1 302 ? -38.247 -17.077 17.385 1.00 44.84 302 THR A O 1
ATOM 2262 N N . PRO A 1 303 ? -39.048 -15.027 17.902 1.00 45.69 303 PRO A N 1
ATOM 2263 C CA . PRO A 1 303 ? -38.278 -14.846 19.134 1.00 45.69 303 PRO A CA 1
ATOM 2264 C C . PRO A 1 303 ? -38.959 -15.476 20.357 1.00 45.69 303 PRO A C 1
ATOM 2266 O O . PRO A 1 303 ? -40.186 -15.549 20.410 1.00 45.69 303 PRO A O 1
ATOM 2269 N N . GLU A 1 304 ? -38.169 -15.837 21.369 1.00 42.94 304 GLU A N 1
ATOM 2270 C CA . GLU A 1 304 ? -38.662 -16.120 22.720 1.00 42.94 304 GLU A CA 1
ATOM 2271 C C . GLU A 1 304 ? -37.889 -15.298 23.768 1.00 42.94 304 GLU A C 1
ATOM 2273 O O . GLU A 1 304 ? -36.669 -15.402 23.865 1.00 42.94 304 GLU A O 1
ATOM 2278 N N . VAL A 1 305 ? -38.696 -14.494 24.479 1.00 49.44 305 VAL A N 1
ATOM 2279 C CA . VAL A 1 305 ? -38.614 -13.854 25.815 1.00 49.44 305 VAL A CA 1
ATOM 2280 C C . VAL A 1 305 ? -37.406 -12.995 26.193 1.00 49.44 305 VAL A C 1
ATOM 2282 O O . VAL A 1 305 ? -36.318 -13.537 26.473 1.00 49.44 305 VAL A O 1
#

Solvent-accessible surface area (backbone atoms only — not comparable to full-atom values): 19829 Å² total; per-residue (Å²): 140,87,84,81,83,82,82,80,81,79,81,79,75,79,82,73,79,74,73,81,89,61,71,49,65,61,52,98,47,78,90,51,57,73,62,39,36,98,83,72,41,47,30,34,52,45,31,22,50,50,47,1,59,75,43,91,65,41,36,46,55,70,74,65,56,62,92,48,67,42,27,40,50,38,53,46,79,88,67,49,45,59,39,70,30,7,42,26,42,47,30,27,47,35,47,25,27,24,37,40,47,78,39,74,32,43,56,45,46,79,65,24,46,69,46,36,69,45,34,27,77,58,31,55,68,48,55,48,53,82,91,42,60,45,52,39,46,30,46,49,70,36,87,82,65,33,44,78,55,64,75,60,36,66,70,34,63,85,48,75,57,49,50,52,53,83,51,60,87,62,77,60,46,67,62,65,92,78,70,88,64,76,57,59,68,60,61,50,49,58,60,50,48,54,53,52,50,51,54,52,54,52,51,52,51,52,52,53,54,56,59,62,62,72,73,78,83,85,89,84,83,88,76,96,76,85,84,82,89,79,84,94,82,82,85,83,81,85,85,82,77,86,82,78,83,80,78,89,82,81,93,75,90,84,89,81,88,82,88,80,91,86,85,85,88,85,90,82,90,83,88,90,81,93,71,93,74,77,65,45,80,40,63,68,47,74,79,76,89,86,82,89,84,85,85,88,81,90,81,92,81,85,90,82,135

pLDDT: mean 72.96, std 23.71, range [27.06, 98.25]

Radius of gyration: 34.41 Å; Cα contacts (8 Å, |Δi|>4): 363; chains: 1; bounding box: 87×85×110 Å

Foldseek 3Di:
DDDDDDDDDDDPDPPDPPPPQDQDAFDPDPVLVLQAAPLRDHLSRLLQQLLLQVVVRGFHFDQDDLVALEAEAADALVRDDQSRLELLSQQSNQSSNCRRHVHRRYAFNVRRCPNPQWHFALFGQGFRDQSHWRFNQSSDGSVVVSHRDVVVSSVRSPPHTDHGDPGDPGDTDGPDPPDPDPVVVVVVVVVCVVVVVVVVVVVVVVVVVVVVVVPPPDDDDDDDDDDDDDDDDDDDDDDDDDDDDDDDDDDDDDDDDDDDDDDDDDDDDDDDDDDPRPHDYDYTDGDDDDDDDDDDDDDDDDDDD

Mean predicted aligned error: 19.9 Å

Organism: NCBI:txid703135

Secondary structure (DSSP, 8-state):
---------------------PPPPPPS-GGGGGGS-TT---HHHHHHHHHHHTTTT--BPPPPPTTTT-EE-PPPTTT--TTTTBHHHHHHHHHHHHHHHSS--B--HHHHGGG-SEEB-S---SPPPTT--B-GGGGS-HHHHSS--HHHHHHSTTSPPB-S-PPP-PPPEE--TTS--THHHHHHHHHHHHHHHHHHHHHHHHHHHHHHHTT-S--------PPPP------PPPPPPP--------------------------------------EEPPB--------------------

Sequence (305 aa):
MFTFASLALTLVLPCVLSQNTQTPNCLADSAFNWVYNSRKQNPCQVTEALGGACNSGVFQVPPLDPTRNQVYVGPTIENQNKCKCSTVFYATLSACSYCQTGRLGIVFWSTYITNCTAVYETVFPANIPPDIAVPHWAYENITQTDNLNITLAQQETSQPESTAGPTPTGTPSTTNSGHSSKAGPIAGGVIGGVVGLGLVAIGVLLWLRRRRRSTKQQASLGGEIKPPVLLPTGTPPPMIRPVVKHGDMPFTYNSSLAVPYSTGPTTIYTTGSSQLDSSSYISPNFTGTTMQTTPARNYPGTPEV